Protein AF-A0A7S3V1G7-F1 (afdb_monomer_lite)

Secondary structure (DSSP, 8-state):
---TTPPPHHHHHHHHHHHHHHHHHHTT-S-EEEEEETT----TTTTSPPS-TTT-PPPHHHHIIIIIHHHHHHHT--EEEEEEEETTSSGGGGGGT---EE----THHHHHHHHHTTTS-EEEEES-GGGHHHHHHHHHH-TTEEEB---GGG-SHHHHHHHHHHHHHHHTTSSB------SSTTHHHHHHHHHHHHHHHHHHHHHHHHHHTT----HHHHHHHHHIIIIIHHHHHH--

pLDDT: mean 92.64, std 12.29, range [34.69, 98.81]

InterPro domains:
  IPR032466 Metal-dependent hydrolase [SSF51556] (13-238)

Foldseek 3Di:
DPDPDDDDQLRVLVVLQVVVLVVCVVVVPLAAEDEDAQADAADPDPPDDDPPPPRSHDDPNCNVVRHRLVNCVVSVHAYEYEYFKHPQCPVVCVVVSPRIDGDHHDCVRVVCCLVVRVVHAYEYDYQDLVCLLVLLVSVLVRVSYAYEAQDDNCLDLVSLLVSLLSNCVRPNLLYASHDQPDPDPCSCVCSVVSNCVSNVVSVVVVVVVCVVVPHDDDPVNVVVSVCSRNPVSVCVSSPD

Radius of gyration: 20.43 Å; chains: 1; bounding box: 56×35×61 Å

Sequence (240 aa):
MVVEGYLSKSELLEKILDYLECWARKIDALYLFASTPAKFEYEENAETPSQDMKFNLPRASELIDKVLIPLARKLNLPIGLKVGACRGVNPDLAPCNGGDGVEVVDTKFLQSLCRKFADVKFLVTFLARSNQHEACVLSNKFRNCHLYGCWWFCNNPSIIEEITNMRIEMLGTAFTAQHSDARVIDQLIYKWDHSRNIIGKCLIKRYKELQKVGYFVSKNQIQRDVQLLFGGSFEEFMAK

Organism: NCBI:txid215587

Structure (mmCIF, N/CA/C/O backbone):
data_AF-A0A7S3V1G7-F1
#
_entry.id   AF-A0A7S3V1G7-F1
#
loop_
_atom_site.group_PDB
_atom_site.id
_atom_site.type_symbol
_atom_site.label_atom_id
_atom_site.label_alt_id
_atom_site.label_comp_id
_atom_site.label_asym_id
_atom_site.label_entity_id
_atom_site.label_seq_id
_atom_site.pdbx_PDB_ins_code
_atom_site.Cartn_x
_atom_site.Cartn_y
_atom_site.Cartn_z
_atom_site.occupancy
_atom_site.B_iso_or_equiv
_atom_site.auth_seq_id
_atom_site.auth_comp_id
_atom_site.auth_asym_id
_atom_site.auth_atom_id
_atom_site.pdbx_PDB_model_num
ATOM 1 N N . MET A 1 1 ? 26.310 -0.493 -40.917 1.00 34.69 1 MET A N 1
ATOM 2 C CA . MET A 1 1 ? 27.033 -1.495 -40.109 1.00 34.69 1 MET A CA 1
ATOM 3 C C . MET A 1 1 ? 26.195 -1.787 -38.883 1.00 34.69 1 MET A C 1
ATOM 5 O O . MET A 1 1 ? 26.125 -0.953 -37.991 1.00 34.69 1 MET A O 1
ATOM 9 N N . VAL A 1 2 ? 25.478 -2.907 -38.911 1.00 35.41 2 VAL A N 1
ATOM 10 C CA . VAL A 1 2 ? 24.742 -3.434 -37.760 1.00 35.41 2 VAL A CA 1
ATOM 11 C C . VAL A 1 2 ? 25.797 -4.038 -36.839 1.00 35.41 2 VAL A C 1
ATOM 13 O O . VAL A 1 2 ? 26.553 -4.898 -37.278 1.00 35.41 2 VAL A O 1
ATOM 16 N N . VAL A 1 3 ? 25.925 -3.532 -35.616 1.00 40.72 3 VAL A N 1
ATOM 17 C CA . VAL A 1 3 ? 26.795 -4.159 -34.616 1.00 40.72 3 VAL A CA 1
ATOM 18 C C . VAL A 1 3 ? 26.080 -5.433 -34.165 1.00 40.72 3 VAL A C 1
ATOM 20 O O . VAL A 1 3 ? 25.048 -5.362 -33.502 1.00 40.72 3 VAL A O 1
ATOM 23 N N . GLU A 1 4 ? 26.584 -6.585 -34.604 1.00 46.34 4 GLU A N 1
ATOM 24 C CA . GLU A 1 4 ? 26.123 -7.911 -34.189 1.00 46.34 4 GLU A CA 1
ATOM 25 C C . GLU A 1 4 ? 26.243 -8.061 -32.663 1.00 46.34 4 GLU A C 1
ATOM 27 O O . GLU A 1 4 ? 27.294 -7.778 -32.088 1.00 46.34 4 GLU A O 1
ATOM 32 N N . GLY A 1 5 ? 25.170 -8.515 -32.004 1.00 58.66 5 GLY A N 1
ATOM 33 C CA . GLY A 1 5 ? 25.221 -9.005 -30.619 1.00 58.66 5 GLY A CA 1
ATOM 34 C C . GLY A 1 5 ? 24.256 -8.373 -29.610 1.00 58.66 5 GLY A C 1
ATOM 35 O O . GLY A 1 5 ? 24.146 -8.891 -28.502 1.00 58.66 5 GLY A O 1
ATOM 36 N N . TYR A 1 6 ? 23.526 -7.309 -29.956 1.00 67.12 6 TYR A N 1
ATOM 37 C CA . TYR A 1 6 ? 22.545 -6.696 -29.049 1.00 67.12 6 TYR A CA 1
ATOM 38 C C . TYR A 1 6 ? 21.112 -7.071 -29.435 1.00 67.12 6 TYR A C 1
ATOM 40 O O . TYR A 1 6 ? 20.722 -6.932 -30.591 1.00 67.12 6 TYR A O 1
ATOM 48 N N . LEU A 1 7 ? 20.335 -7.542 -28.452 1.00 72.56 7 LEU A N 1
ATOM 49 C CA . LEU A 1 7 ? 18.900 -7.796 -28.607 1.00 72.56 7 LEU A CA 1
ATOM 50 C C . LEU A 1 7 ? 18.192 -6.523 -29.070 1.00 72.56 7 LEU A C 1
ATOM 52 O O . LEU A 1 7 ? 18.477 -5.431 -28.567 1.00 72.56 7 LEU A O 1
ATOM 56 N N . SER A 1 8 ? 17.226 -6.665 -29.975 1.00 83.94 8 SER A N 1
ATOM 57 C CA . SER A 1 8 ? 16.271 -5.590 -30.222 1.00 83.94 8 SER A CA 1
ATOM 58 C C . SER A 1 8 ? 15.487 -5.282 -28.941 1.00 83.94 8 SER A C 1
ATOM 60 O O . SER A 1 8 ? 15.357 -6.108 -28.035 1.00 83.94 8 SER A O 1
ATOM 62 N N . LYS A 1 9 ? 14.932 -4.072 -28.852 1.00 84.06 9 LYS A N 1
ATOM 63 C CA . LYS A 1 9 ? 14.165 -3.640 -27.676 1.00 84.06 9 LYS A CA 1
ATOM 64 C C . LYS A 1 9 ? 12.951 -4.540 -27.406 1.00 84.06 9 LYS A C 1
ATOM 66 O O . LYS A 1 9 ? 12.653 -4.824 -26.250 1.00 84.06 9 LYS A O 1
ATOM 71 N N . SER A 1 10 ? 12.279 -5.005 -28.460 1.00 86.00 10 SER A N 1
ATOM 72 C CA . SER A 1 10 ? 11.166 -5.956 -28.364 1.00 86.00 10 SER A CA 1
ATOM 73 C C . SER A 1 10 ? 11.622 -7.309 -27.827 1.00 86.00 10 SER A C 1
ATOM 75 O O . SER A 1 10 ? 11.042 -7.793 -26.861 1.00 86.00 10 SER A O 1
ATOM 77 N N . GLU A 1 11 ? 12.708 -7.870 -28.369 1.00 89.50 11 GLU A N 1
ATOM 78 C CA . GLU A 1 11 ? 13.266 -9.140 -27.881 1.00 89.50 11 GLU A CA 1
ATOM 79 C C . GLU A 1 11 ? 13.740 -9.029 -26.426 1.00 89.50 11 GLU A C 1
ATOM 81 O O . GLU A 1 11 ? 13.622 -9.975 -25.650 1.00 89.50 11 GLU A O 1
ATOM 86 N N . LEU A 1 12 ? 14.273 -7.869 -26.027 1.00 91.00 12 LEU A N 1
ATOM 87 C CA . LEU A 1 12 ? 14.650 -7.612 -24.641 1.00 91.00 12 LEU A CA 1
ATOM 88 C C . LEU A 1 12 ? 13.424 -7.611 -23.717 1.00 91.00 12 LEU A C 1
ATOM 90 O O . LEU A 1 12 ? 13.461 -8.255 -22.672 1.00 91.00 12 LEU A O 1
ATOM 94 N N . LEU A 1 13 ? 12.344 -6.919 -24.091 1.00 92.81 13 LEU A N 1
ATOM 95 C CA . LEU A 1 13 ? 11.102 -6.879 -23.309 1.00 92.81 13 LEU A CA 1
ATOM 96 C C . LEU A 1 13 ? 10.479 -8.272 -23.145 1.00 92.81 13 LEU A C 1
ATOM 98 O O . LEU A 1 13 ? 10.078 -8.624 -22.036 1.00 92.81 13 LEU A O 1
ATOM 102 N N . GLU A 1 14 ? 10.459 -9.076 -24.210 1.00 94.19 14 GLU A N 1
ATOM 103 C CA . GLU A 1 14 ? 9.991 -10.468 -24.166 1.00 94.19 14 GLU A CA 1
ATOM 104 C C . GLU A 1 14 ? 10.837 -11.311 -23.209 1.00 94.19 14 GLU A C 1
ATOM 106 O O . GLU A 1 14 ? 10.302 -11.957 -22.309 1.00 94.19 14 GLU A O 1
ATOM 111 N N . LYS A 1 15 ? 12.170 -11.224 -23.306 1.00 94.94 15 LYS A N 1
ATOM 112 C CA . LYS A 1 15 ? 13.063 -11.954 -22.395 1.00 94.94 15 LYS A CA 1
ATOM 113 C C . LYS A 1 15 ? 12.916 -11.525 -20.936 1.00 94.94 15 LYS A C 1
ATOM 115 O O . LYS A 1 15 ? 13.047 -12.365 -20.046 1.00 94.94 15 LYS A O 1
ATOM 120 N N . ILE A 1 16 ? 12.654 -10.243 -20.667 1.00 95.81 16 ILE A N 1
ATOM 121 C CA . ILE A 1 16 ? 12.372 -9.766 -19.305 1.00 95.81 16 ILE A CA 1
ATOM 122 C C . ILE A 1 16 ? 11.056 -10.374 -18.799 1.00 95.81 16 ILE A C 1
ATOM 124 O O . ILE A 1 16 ? 11.006 -10.821 -17.652 1.00 95.81 16 ILE A O 1
ATOM 128 N N . LEU A 1 17 ? 10.011 -10.423 -19.632 1.00 97.19 17 LEU A N 1
ATOM 129 C CA . LEU A 1 17 ? 8.732 -11.045 -19.277 1.00 97.19 17 LEU A CA 1
ATOM 130 C C . LEU A 1 17 ? 8.913 -12.525 -18.935 1.00 97.19 17 LEU A C 1
ATOM 132 O O . LEU A 1 17 ? 8.506 -12.940 -17.849 1.00 97.19 17 LEU A O 1
ATOM 136 N N . ASP A 1 18 ? 9.584 -13.289 -19.797 1.00 97.81 18 ASP A N 1
ATOM 137 C CA . ASP A 1 18 ? 9.839 -14.717 -19.580 1.00 97.81 18 ASP A CA 1
ATOM 138 C C . ASP A 1 18 ? 10.646 -14.964 -18.299 1.00 97.81 18 ASP A C 1
ATOM 140 O O . ASP A 1 18 ? 10.350 -15.872 -17.514 1.00 97.81 18 ASP A O 1
ATOM 144 N N . TYR A 1 19 ? 11.652 -14.122 -18.047 1.00 97.75 19 TYR A N 1
ATOM 145 C CA . TYR A 1 19 ? 12.464 -14.192 -16.838 1.00 97.75 19 TYR A CA 1
ATOM 146 C C . TYR A 1 19 ? 11.629 -13.961 -15.572 1.00 97.75 19 TYR A C 1
ATOM 148 O O . TYR A 1 19 ? 11.716 -14.741 -14.618 1.00 97.75 19 TYR A O 1
ATOM 156 N N . LEU A 1 20 ? 10.809 -12.907 -15.556 1.00 98.00 20 LEU A N 1
ATOM 157 C CA . LEU A 1 20 ? 9.962 -12.590 -14.408 1.00 98.00 20 LEU A CA 1
ATOM 158 C C . LEU A 1 20 ? 8.862 -13.636 -14.207 1.00 98.00 20 LEU A C 1
ATOM 160 O O . LEU A 1 20 ? 8.569 -13.976 -13.063 1.00 98.00 20 LEU A O 1
ATOM 164 N N . GLU A 1 21 ? 8.298 -14.195 -15.279 1.00 98.38 21 GLU A N 1
ATOM 165 C CA . GLU A 1 21 ? 7.340 -15.299 -15.182 1.00 98.38 21 GLU A CA 1
ATOM 166 C C . GLU A 1 21 ? 7.968 -16.544 -14.557 1.00 98.38 21 GLU A C 1
ATOM 168 O O . GLU A 1 21 ? 7.387 -17.134 -13.642 1.00 98.38 21 GLU A O 1
ATOM 173 N N . CYS A 1 22 ? 9.161 -16.928 -15.016 1.00 98.44 22 CYS A N 1
ATOM 174 C CA . CYS A 1 22 ? 9.888 -18.070 -14.474 1.00 98.44 22 CYS A CA 1
ATOM 175 C C . CYS A 1 22 ? 10.093 -17.923 -12.959 1.00 98.44 22 CYS A C 1
ATOM 177 O O . CYS A 1 22 ? 9.768 -18.832 -12.190 1.00 98.44 22 CYS A O 1
ATOM 179 N N . TRP A 1 23 ? 10.554 -16.752 -12.511 1.00 98.38 23 TRP A N 1
ATOM 180 C CA . TRP A 1 23 ? 10.751 -16.483 -11.088 1.00 98.38 23 TRP A CA 1
ATOM 181 C C . TRP A 1 23 ? 9.450 -16.416 -10.301 1.00 98.38 23 TRP A C 1
ATOM 183 O O . TRP A 1 23 ? 9.379 -17.022 -9.234 1.00 98.38 23 TRP A O 1
ATOM 193 N N . ALA A 1 24 ? 8.422 -15.745 -10.824 1.00 97.94 24 ALA A N 1
ATOM 194 C CA . ALA A 1 24 ? 7.126 -15.640 -10.163 1.00 97.94 24 ALA A CA 1
ATOM 195 C C . ALA A 1 24 ? 6.516 -17.024 -9.897 1.00 97.94 24 ALA A C 1
ATOM 197 O O . ALA A 1 24 ? 6.007 -17.268 -8.806 1.00 97.94 24 ALA A O 1
ATOM 198 N N . ARG A 1 25 ? 6.636 -17.956 -10.851 1.00 98.06 25 ARG A N 1
ATOM 199 C CA . ARG A 1 25 ? 6.207 -19.352 -10.669 1.00 98.06 25 ARG A CA 1
ATOM 200 C C . ARG A 1 25 ? 7.096 -20.109 -9.688 1.00 98.06 25 ARG A C 1
ATOM 202 O O . ARG A 1 25 ? 6.590 -20.851 -8.856 1.00 98.06 25 ARG A O 1
ATOM 209 N N . LYS A 1 26 ? 8.416 -19.924 -9.773 1.00 98.25 26 LYS A N 1
ATOM 210 C CA . LYS A 1 26 ? 9.387 -20.643 -8.938 1.00 98.25 26 LYS A CA 1
ATOM 211 C C . LYS A 1 26 ? 9.244 -20.335 -7.448 1.00 98.25 26 LYS A C 1
ATOM 213 O O . LYS A 1 26 ? 9.482 -21.222 -6.635 1.00 98.25 26 LYS A O 1
ATOM 218 N N . ILE A 1 27 ? 8.898 -19.096 -7.098 1.00 97.69 27 ILE A N 1
ATOM 219 C CA . ILE A 1 27 ? 8.758 -18.659 -5.699 1.00 97.69 27 ILE A CA 1
ATOM 220 C C . ILE A 1 27 ? 7.307 -18.647 -5.208 1.00 97.69 27 ILE A C 1
ATOM 222 O O . ILE A 1 27 ? 7.077 -18.202 -4.089 1.00 97.69 27 ILE A O 1
ATOM 226 N N . ASP A 1 28 ? 6.357 -19.080 -6.045 1.00 96.50 28 ASP A N 1
ATOM 227 C CA . ASP A 1 28 ? 4.914 -18.935 -5.815 1.00 96.50 28 ASP A CA 1
ATOM 228 C C . ASP A 1 28 ? 4.549 -17.512 -5.358 1.00 96.50 28 ASP A C 1
ATOM 230 O O . ASP A 1 28 ? 4.062 -17.261 -4.255 1.00 96.50 28 ASP A O 1
ATOM 234 N N . ALA A 1 29 ? 4.910 -16.537 -6.197 1.00 97.00 29 ALA A N 1
ATOM 235 C CA . ALA A 1 29 ? 4.797 -15.130 -5.849 1.00 97.00 29 ALA A CA 1
ATOM 236 C C . ALA A 1 29 ? 3.342 -14.743 -5.540 1.00 97.00 29 ALA A C 1
ATOM 238 O O . ALA A 1 29 ? 2.436 -15.008 -6.328 1.00 97.00 29 ALA A O 1
ATOM 239 N N . LEU A 1 30 ? 3.137 -14.030 -4.428 1.00 96.38 30 LEU A N 1
ATOM 240 C CA . LEU A 1 30 ? 1.830 -13.465 -4.073 1.00 96.38 30 LEU A CA 1
ATOM 241 C C . LEU A 1 30 ? 1.513 -12.191 -4.868 1.00 96.38 30 LEU A C 1
ATOM 243 O O . LEU A 1 30 ? 0.360 -11.939 -5.195 1.00 96.38 30 LEU A O 1
ATOM 247 N N . TYR A 1 31 ? 2.526 -11.384 -5.180 1.00 97.00 31 TYR A N 1
ATOM 248 C CA . TYR A 1 31 ? 2.421 -10.154 -5.967 1.00 97.00 31 TYR A CA 1
ATOM 249 C C . TYR A 1 31 ? 3.773 -9.816 -6.605 1.00 97.00 31 TYR A C 1
ATOM 251 O O . TYR A 1 31 ? 4.827 -10.254 -6.139 1.00 97.00 31 TYR A O 1
ATOM 259 N N . LEU A 1 32 ? 3.748 -8.996 -7.654 1.00 97.12 32 LEU A N 1
ATOM 260 C CA . LEU A 1 32 ? 4.939 -8.346 -8.210 1.00 97.12 32 LEU A CA 1
ATOM 261 C C . LEU A 1 32 ? 5.220 -7.082 -7.398 1.00 97.12 32 LEU A C 1
ATOM 263 O O . LEU A 1 32 ? 4.272 -6.410 -7.014 1.00 97.12 32 LEU A O 1
ATOM 267 N N . PHE A 1 33 ? 6.474 -6.726 -7.112 1.00 95.19 33 PHE A N 1
ATOM 268 C CA . PHE A 1 33 ? 6.755 -5.609 -6.201 1.00 95.19 33 PHE A CA 1
ATOM 269 C C . PHE A 1 33 ? 7.901 -4.710 -6.657 1.00 95.19 33 PHE A C 1
ATOM 271 O O . PHE A 1 33 ? 8.968 -5.205 -7.016 1.00 95.19 33 PHE A O 1
ATOM 278 N N . ALA A 1 34 ? 7.721 -3.391 -6.550 1.00 92.19 34 ALA A N 1
ATOM 279 C CA . ALA A 1 34 ? 8.779 -2.412 -6.782 1.00 92.19 34 ALA A CA 1
ATOM 280 C C . ALA A 1 34 ? 8.694 -1.213 -5.820 1.00 92.19 34 ALA A C 1
ATOM 282 O O . ALA A 1 34 ? 7.616 -0.774 -5.423 1.00 92.19 34 ALA A O 1
ATOM 283 N N . SER A 1 35 ? 9.853 -0.647 -5.465 1.00 90.25 35 SER A N 1
ATOM 284 C CA . SER A 1 35 ? 9.912 0.715 -4.917 1.00 90.25 35 SER A CA 1
ATOM 285 C C . SER A 1 35 ? 10.128 1.685 -6.071 1.00 90.25 35 SER A C 1
ATOM 287 O O . SER A 1 35 ? 11.108 1.531 -6.799 1.00 90.25 35 SER A O 1
ATOM 289 N N . THR A 1 36 ? 9.256 2.672 -6.244 1.00 87.12 36 THR A N 1
ATOM 290 C CA . THR A 1 36 ? 9.436 3.681 -7.290 1.00 87.12 36 THR A CA 1
ATOM 291 C C . THR A 1 36 ? 10.369 4.793 -6.802 1.00 87.12 36 THR A C 1
ATOM 293 O O . THR A 1 36 ? 10.340 5.150 -5.616 1.00 87.12 36 THR A O 1
ATOM 296 N N . PRO A 1 37 ? 11.182 5.385 -7.693 1.00 83.62 37 PRO A N 1
ATOM 297 C CA . PRO A 1 37 ? 11.820 6.665 -7.415 1.00 83.62 37 PRO A CA 1
ATOM 298 C C . PRO A 1 37 ? 10.779 7.736 -7.062 1.00 83.62 37 PRO A C 1
ATOM 300 O O . PRO A 1 37 ? 9.634 7.670 -7.512 1.00 83.62 37 PRO A O 1
ATOM 303 N N . ALA A 1 38 ? 11.185 8.745 -6.293 1.00 81.69 38 ALA A N 1
ATOM 304 C CA . ALA A 1 38 ? 10.341 9.896 -5.974 1.00 81.69 38 ALA A CA 1
ATOM 305 C C . ALA A 1 38 ? 9.796 10.625 -7.214 1.00 81.69 38 ALA A C 1
ATOM 307 O O . ALA A 1 38 ? 8.627 10.988 -7.263 1.00 81.69 38 ALA A O 1
ATOM 308 N N . LYS A 1 39 ? 10.634 10.777 -8.242 1.00 86.81 39 LYS A N 1
ATOM 309 C CA . LYS A 1 39 ? 10.307 11.459 -9.504 1.00 86.81 39 LYS A CA 1
ATOM 310 C C . LYS A 1 39 ? 9.795 10.493 -10.573 1.00 86.81 39 LYS A C 1
ATOM 312 O O . LYS A 1 39 ? 10.066 10.669 -11.755 1.00 86.81 39 LYS A O 1
ATOM 317 N N . PHE A 1 40 ? 9.161 9.400 -10.153 1.00 88.44 40 PHE A N 1
ATOM 318 C CA . PHE A 1 40 ? 8.590 8.446 -11.090 1.00 88.44 40 PHE A CA 1
ATOM 319 C C . PHE A 1 40 ? 7.382 9.063 -11.798 1.00 88.44 40 PHE A C 1
ATOM 321 O O . PHE A 1 40 ? 6.430 9.492 -11.150 1.00 88.44 40 PHE A O 1
ATOM 328 N N . GLU A 1 41 ? 7.412 9.039 -13.126 1.00 88.62 41 GLU A N 1
ATOM 329 C CA . GLU A 1 41 ? 6.314 9.466 -13.984 1.00 88.62 41 GLU A CA 1
ATOM 330 C C . GLU A 1 41 ? 5.863 8.296 -14.861 1.00 88.62 41 GLU A C 1
ATOM 332 O O . GLU A 1 41 ? 6.674 7.493 -15.332 1.00 88.62 41 GLU A O 1
ATOM 337 N N . TYR A 1 42 ? 4.551 8.192 -15.073 1.00 91.25 42 TYR A N 1
ATOM 338 C CA . TYR A 1 42 ? 3.969 7.214 -15.982 1.00 91.25 42 TYR A CA 1
ATOM 339 C C . TYR A 1 42 ? 3.439 7.918 -17.229 1.00 91.25 42 TYR A C 1
ATOM 341 O O . TYR A 1 42 ? 2.423 8.610 -17.195 1.00 91.25 42 TYR A O 1
ATOM 349 N N . GLU A 1 43 ? 4.141 7.719 -18.338 1.00 87.38 43 GLU A N 1
ATOM 350 C CA . GLU A 1 43 ? 3.755 8.222 -19.650 1.00 87.38 43 GLU A CA 1
ATOM 351 C C . GLU A 1 43 ? 2.815 7.220 -20.328 1.00 87.38 43 GLU A C 1
ATOM 353 O O . GLU A 1 43 ? 3.239 6.131 -20.716 1.00 87.38 43 GLU A O 1
ATOM 358 N N . GLU A 1 44 ? 1.540 7.583 -20.504 1.00 76.75 44 GLU A N 1
ATOM 359 C CA . GLU A 1 44 ? 0.538 6.690 -21.111 1.00 76.75 44 GLU A CA 1
ATOM 360 C C . GLU A 1 44 ? 0.882 6.290 -22.560 1.00 76.75 44 GLU A C 1
ATOM 362 O O . GLU A 1 44 ? 0.466 5.210 -22.987 1.00 76.75 44 GLU A O 1
ATOM 367 N N . ASN A 1 45 ? 1.665 7.125 -23.262 1.00 67.44 45 ASN A N 1
ATOM 368 C CA . ASN A 1 45 ? 2.103 6.969 -24.654 1.00 67.44 45 ASN A CA 1
ATOM 369 C C . ASN A 1 45 ? 3.630 7.138 -24.771 1.00 67.44 45 ASN A C 1
ATOM 371 O O . ASN A 1 45 ? 4.129 8.123 -25.321 1.00 67.44 45 ASN A O 1
ATOM 375 N N . ALA A 1 46 ? 4.388 6.177 -24.245 1.00 61.22 46 ALA A N 1
ATOM 376 C CA . ALA A 1 46 ? 5.855 6.175 -24.253 1.00 61.22 46 ALA A CA 1
ATOM 377 C C . ALA A 1 46 ? 6.489 5.876 -25.635 1.00 61.22 46 ALA A C 1
ATOM 379 O O . ALA A 1 46 ? 7.569 5.298 -25.715 1.00 61.22 46 ALA A O 1
ATOM 380 N N . GLU A 1 47 ? 5.824 6.248 -26.735 1.00 56.41 47 GLU A N 1
ATOM 381 C CA . GLU A 1 47 ? 6.328 6.076 -28.108 1.00 56.41 47 GLU A CA 1
ATOM 382 C C . GLU A 1 47 ? 7.369 7.140 -28.495 1.00 56.41 47 GLU A C 1
ATOM 384 O O . GLU A 1 47 ? 8.029 7.030 -29.529 1.00 56.41 47 GLU A O 1
ATOM 389 N N . THR A 1 48 ? 7.555 8.176 -27.669 1.00 48.38 48 THR A N 1
ATOM 390 C CA . THR A 1 48 ? 8.614 9.165 -27.896 1.00 48.38 48 THR A CA 1
ATOM 391 C C . THR A 1 48 ? 9.999 8.546 -27.646 1.00 48.38 48 THR A C 1
ATOM 393 O O . THR A 1 48 ? 10.186 7.832 -26.661 1.00 48.38 48 THR A O 1
ATOM 396 N N . PRO A 1 49 ? 11.014 8.813 -28.492 1.00 51.84 49 PRO A N 1
ATOM 397 C CA . PRO A 1 49 ? 12.358 8.258 -28.314 1.00 51.84 49 PRO A CA 1
ATOM 398 C C . PRO A 1 49 ? 12.999 8.704 -26.993 1.00 51.84 49 PRO A C 1
ATOM 400 O O . PRO A 1 49 ? 12.916 9.873 -26.617 1.00 51.84 49 PRO A O 1
ATOM 403 N N . SER A 1 50 ? 13.625 7.790 -26.246 1.00 51.06 50 SER A N 1
ATOM 404 C CA . SER A 1 50 ? 14.392 8.103 -25.027 1.00 51.06 50 SER A CA 1
ATOM 405 C C . SER A 1 50 ? 15.549 9.065 -25.318 1.00 51.06 50 SER A C 1
ATOM 407 O O . SER A 1 50 ? 16.288 8.857 -26.279 1.00 51.06 50 SER A O 1
ATOM 409 N N . GLN A 1 51 ? 15.754 10.068 -24.457 1.00 49.75 51 GLN A N 1
ATOM 410 C CA . GLN A 1 51 ? 16.917 10.966 -24.542 1.00 49.75 51 GLN A CA 1
ATOM 411 C C . GLN A 1 51 ? 18.245 10.240 -24.236 1.00 49.75 51 GLN A C 1
ATOM 413 O O . GLN A 1 51 ? 19.295 10.645 -24.731 1.00 49.75 51 GLN A O 1
ATOM 418 N N . ASP A 1 52 ? 18.198 9.104 -23.530 1.00 49.31 52 ASP A N 1
ATOM 419 C CA . ASP A 1 52 ? 19.360 8.250 -23.258 1.00 49.31 52 ASP A CA 1
ATOM 420 C C . ASP A 1 52 ? 19.632 7.255 -24.400 1.00 49.31 52 ASP A C 1
ATOM 422 O O . ASP A 1 52 ? 19.425 6.044 -24.295 1.00 49.31 52 ASP A O 1
ATOM 426 N N . MET A 1 53 ? 20.137 7.770 -25.524 1.00 52.69 53 MET A N 1
ATOM 427 C CA . MET A 1 53 ? 20.491 6.975 -26.714 1.00 52.69 53 MET A CA 1
ATOM 428 C C . MET A 1 53 ? 21.654 5.983 -26.511 1.00 52.69 53 MET A C 1
ATOM 430 O O . MET A 1 53 ? 21.934 5.193 -27.409 1.00 52.69 53 MET A O 1
ATOM 434 N N . LYS A 1 54 ? 22.358 5.996 -25.368 1.00 55.41 54 LYS A N 1
ATOM 435 C CA . LYS A 1 54 ? 23.590 5.200 -25.199 1.00 55.41 54 LYS A CA 1
ATOM 436 C C . LYS A 1 54 ? 23.367 3.688 -25.095 1.00 55.41 54 LYS A C 1
ATOM 438 O O . LYS A 1 54 ? 24.279 2.949 -25.447 1.00 55.41 54 LYS A O 1
ATOM 443 N N . PHE A 1 55 ? 22.196 3.227 -24.639 1.00 58.66 55 PHE A N 1
ATOM 444 C CA . PHE A 1 55 ? 21.958 1.793 -24.386 1.00 58.66 55 PHE A CA 1
ATOM 445 C C . PHE A 1 55 ? 20.601 1.252 -24.868 1.00 58.66 55 PHE A C 1
ATOM 447 O O . PHE A 1 55 ? 20.347 0.064 -24.696 1.00 58.66 55 PHE A O 1
ATOM 454 N N . ASN A 1 56 ? 19.735 2.083 -25.468 1.00 71.62 56 ASN A N 1
ATOM 455 C CA . ASN A 1 56 ? 18.400 1.687 -25.957 1.00 71.62 56 ASN A CA 1
ATOM 456 C C . ASN A 1 56 ? 17.575 0.863 -24.936 1.00 71.62 56 ASN A C 1
ATOM 458 O O . ASN A 1 56 ? 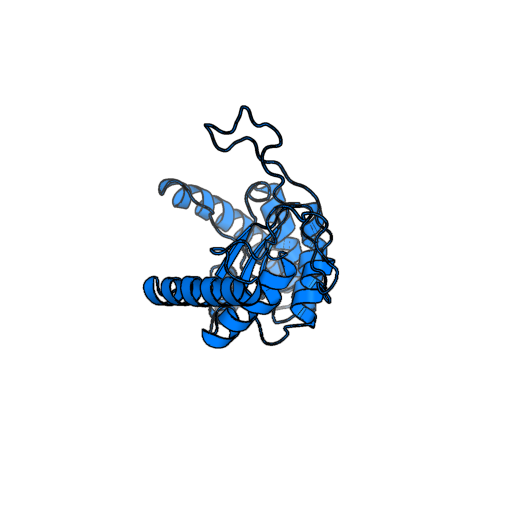16.871 -0.083 -25.295 1.00 71.62 56 ASN A O 1
ATOM 462 N N . LEU A 1 57 ? 17.697 1.190 -23.645 1.00 79.81 57 LEU A N 1
ATOM 463 C CA . LEU A 1 57 ? 16.977 0.496 -22.578 1.00 79.81 57 LEU A CA 1
ATOM 464 C C . LEU A 1 57 ? 15.490 0.896 -22.582 1.00 79.81 57 LEU A C 1
ATOM 466 O O . LEU A 1 57 ? 15.167 2.042 -22.906 1.00 79.81 57 LEU A O 1
ATOM 470 N N . PRO A 1 58 ? 14.571 -0.013 -22.210 1.00 84.38 58 PRO A N 1
ATOM 471 C CA . PRO A 1 58 ? 13.163 0.332 -22.064 1.00 84.38 58 PRO A CA 1
ATOM 472 C C . PRO A 1 58 ? 12.928 1.400 -20.993 1.00 84.38 58 PRO A C 1
ATOM 474 O O . PRO A 1 58 ? 13.531 1.360 -19.918 1.00 84.38 58 PRO A O 1
ATOM 477 N N . ARG A 1 59 ? 11.998 2.324 -21.260 1.00 85.88 59 ARG A N 1
ATOM 478 C CA . ARG A 1 59 ? 11.474 3.249 -20.250 1.00 85.88 59 ARG A CA 1
ATOM 479 C C . ARG A 1 59 ? 10.673 2.477 -19.202 1.00 85.88 59 ARG A C 1
ATOM 481 O O . ARG A 1 59 ? 10.140 1.398 -19.463 1.00 85.88 59 ARG A O 1
ATOM 488 N N . ALA A 1 60 ? 10.516 3.062 -18.017 1.00 89.19 60 ALA A N 1
ATOM 489 C CA . ALA A 1 60 ? 9.735 2.442 -16.950 1.00 89.19 60 ALA A CA 1
ATOM 490 C C . ALA A 1 60 ? 8.258 2.223 -17.345 1.00 89.19 60 ALA A C 1
ATOM 492 O O . ALA A 1 60 ? 7.692 1.180 -17.030 1.00 89.19 60 ALA A O 1
ATOM 493 N N . SER A 1 61 ? 7.657 3.154 -18.092 1.00 90.88 61 SER A N 1
ATOM 494 C CA . SER A 1 61 ? 6.312 3.015 -18.672 1.00 90.88 61 SER A CA 1
ATOM 495 C C . SER A 1 61 ? 6.207 1.843 -19.654 1.00 90.88 61 SER A C 1
ATOM 497 O O . SER A 1 61 ? 5.230 1.102 -19.612 1.00 90.88 61 SER A O 1
ATOM 499 N N . GLU A 1 62 ? 7.232 1.601 -20.476 1.00 91.25 62 GLU A N 1
ATOM 500 C CA . GLU A 1 62 ? 7.268 0.447 -21.385 1.00 91.25 62 GLU A CA 1
ATOM 501 C C . GLU A 1 62 ? 7.402 -0.875 -20.629 1.00 91.25 62 GLU A C 1
ATOM 503 O O . GLU A 1 62 ? 6.734 -1.846 -20.977 1.00 91.25 62 GLU A O 1
ATOM 508 N N . LEU A 1 63 ? 8.215 -0.917 -19.568 1.00 93.19 63 LEU A N 1
ATOM 509 C CA . LEU A 1 63 ? 8.289 -2.087 -18.688 1.00 93.19 63 LEU A CA 1
ATOM 510 C C . LEU A 1 63 ? 6.941 -2.354 -18.013 1.00 93.19 63 LEU A C 1
ATOM 512 O O . LEU A 1 63 ? 6.524 -3.503 -17.905 1.00 93.19 63 LEU A O 1
ATOM 516 N N . ILE A 1 64 ? 6.220 -1.317 -17.591 1.00 94.88 64 ILE A N 1
ATOM 517 C CA . ILE A 1 64 ? 4.876 -1.495 -17.037 1.00 94.88 64 ILE A CA 1
ATOM 518 C C . ILE A 1 64 ? 3.939 -2.076 -18.102 1.00 94.88 64 ILE A C 1
ATOM 520 O O . ILE A 1 64 ? 3.377 -3.151 -17.896 1.00 94.88 64 ILE A O 1
ATOM 524 N N . ASP A 1 65 ? 3.819 -1.419 -19.254 1.00 94.88 65 ASP A N 1
ATOM 525 C CA . ASP A 1 65 ? 2.829 -1.756 -20.281 1.00 94.88 65 ASP A CA 1
ATOM 526 C C . ASP A 1 65 ? 3.101 -3.092 -20.979 1.00 94.88 65 ASP A C 1
ATOM 528 O O . ASP A 1 65 ? 2.163 -3.814 -21.321 1.00 94.88 65 ASP A O 1
ATOM 532 N N . LYS A 1 66 ? 4.375 -3.410 -21.229 1.00 95.50 66 LYS A N 1
ATOM 533 C CA . LYS A 1 66 ? 4.785 -4.569 -22.035 1.00 95.50 66 LYS A CA 1
ATOM 534 C C . LYS A 1 66 ? 5.269 -5.750 -21.202 1.00 95.50 66 LYS A C 1
ATOM 536 O O . LYS A 1 66 ? 5.335 -6.849 -21.738 1.00 95.50 66 LYS A O 1
ATOM 541 N N . VAL A 1 67 ? 5.573 -5.553 -19.916 1.00 96.56 67 VAL A N 1
ATOM 542 C CA . VAL A 1 67 ? 6.076 -6.623 -19.040 1.00 96.56 67 VAL A CA 1
ATOM 543 C C . VAL A 1 67 ? 5.175 -6.822 -17.826 1.00 96.56 67 VAL A C 1
ATOM 545 O O . VAL A 1 67 ? 4.554 -7.876 -17.699 1.00 96.56 67 VAL A O 1
ATOM 548 N N . LEU A 1 68 ? 5.070 -5.830 -16.936 1.00 96.88 68 LEU A N 1
ATOM 549 C CA . LEU A 1 68 ? 4.398 -6.014 -15.644 1.00 96.88 68 LEU A CA 1
ATOM 550 C C . LEU A 1 68 ? 2.893 -6.238 -15.792 1.00 96.88 68 LEU A C 1
ATOM 552 O O . LEU A 1 68 ? 2.358 -7.133 -15.146 1.00 96.88 68 LEU A O 1
ATOM 556 N N . ILE A 1 69 ? 2.212 -5.470 -16.645 1.00 97.69 69 ILE A N 1
ATOM 557 C CA . ILE A 1 69 ? 0.768 -5.603 -16.866 1.00 97.69 69 ILE A CA 1
ATOM 558 C C . ILE A 1 69 ? 0.414 -6.946 -17.528 1.00 97.69 69 ILE A C 1
ATOM 560 O O . ILE A 1 69 ? -0.452 -7.647 -16.995 1.00 97.69 69 ILE A O 1
ATOM 564 N N . PRO A 1 70 ? 1.063 -7.372 -18.635 1.00 98.00 70 PRO A N 1
ATOM 565 C CA . PRO A 1 70 ? 0.835 -8.702 -19.195 1.00 98.00 70 PRO A CA 1
ATOM 566 C C . PRO A 1 70 ? 1.098 -9.825 -18.190 1.00 98.00 70 PRO A C 1
ATOM 568 O O . PRO A 1 70 ? 0.301 -10.758 -18.097 1.00 98.00 70 PRO A O 1
ATOM 571 N N . LEU A 1 71 ? 2.170 -9.717 -17.399 1.00 97.94 71 LEU A N 1
ATOM 572 C CA . LEU A 1 71 ? 2.512 -10.720 -16.396 1.00 97.94 71 LEU A CA 1
ATOM 573 C C . LEU A 1 71 ? 1.483 -10.781 -15.258 1.00 97.94 71 LEU A C 1
ATOM 575 O O . LEU A 1 71 ? 1.036 -11.869 -14.893 1.00 97.94 71 LEU A O 1
ATOM 579 N N . ALA A 1 72 ? 1.074 -9.621 -14.738 1.00 97.81 72 ALA A N 1
ATOM 580 C CA . ALA A 1 72 ? 0.046 -9.490 -13.710 1.00 97.81 72 ALA A CA 1
ATOM 581 C C . ALA A 1 72 ? -1.272 -10.137 -14.152 1.00 97.81 72 ALA A C 1
ATOM 583 O O . ALA A 1 72 ? -1.861 -10.904 -13.396 1.00 97.81 72 ALA A O 1
ATOM 584 N N . ARG A 1 73 ? -1.689 -9.912 -15.405 1.00 97.69 73 ARG A N 1
ATOM 585 C CA . ARG A 1 73 ? -2.874 -10.554 -15.994 1.00 97.69 73 ARG A CA 1
ATOM 586 C C . ARG A 1 73 ? -2.704 -12.061 -16.136 1.00 97.69 73 ARG A C 1
ATOM 588 O O . ARG A 1 73 ? -3.572 -12.820 -15.720 1.00 97.69 73 ARG A O 1
ATOM 595 N N . LYS A 1 74 ? -1.577 -12.499 -16.704 1.00 97.50 74 LYS A N 1
ATOM 596 C CA . LYS A 1 74 ? -1.308 -13.915 -16.989 1.00 97.50 74 LYS A CA 1
ATOM 597 C C . LYS A 1 74 ? -1.288 -14.771 -15.724 1.00 97.50 74 LYS A C 1
ATOM 599 O O . LYS A 1 74 ? -1.737 -15.913 -15.755 1.00 97.50 74 LYS A O 1
ATOM 604 N N . LEU A 1 75 ? -0.748 -14.236 -14.630 1.00 96.81 75 LEU A N 1
ATOM 605 C CA . LEU A 1 75 ? -0.593 -14.957 -13.364 1.00 96.81 75 LEU A CA 1
ATOM 606 C C . LEU A 1 75 ? -1.639 -14.579 -12.304 1.00 96.81 75 LEU A C 1
ATOM 608 O O . LEU A 1 75 ? -1.624 -15.156 -11.215 1.00 96.81 75 LEU A O 1
ATOM 612 N N . ASN A 1 76 ? -2.537 -13.640 -12.622 1.00 96.75 76 ASN A N 1
ATOM 613 C CA . ASN A 1 76 ? -3.489 -13.031 -11.693 1.00 96.75 76 ASN A CA 1
ATOM 614 C C . ASN A 1 76 ? -2.794 -12.534 -10.409 1.00 96.75 76 ASN A C 1
ATOM 616 O O . ASN A 1 76 ? -3.141 -12.923 -9.292 1.00 96.75 76 ASN A O 1
ATOM 620 N N . LEU A 1 77 ? -1.737 -11.734 -10.595 1.00 97.19 77 LEU A N 1
ATOM 621 C CA . LEU A 1 77 ? -0.907 -11.189 -9.520 1.00 97.19 77 LEU A CA 1
ATOM 622 C C . LEU A 1 77 ? -1.087 -9.674 -9.410 1.00 97.19 77 LEU A C 1
ATOM 624 O O . LEU A 1 77 ? -0.914 -8.969 -10.406 1.00 97.19 77 LEU A O 1
ATOM 628 N N . PRO A 1 78 ? -1.351 -9.142 -8.207 1.00 97.81 78 PRO A N 1
ATOM 629 C CA . PRO A 1 78 ? -1.305 -7.707 -7.964 1.00 97.81 78 PRO A CA 1
ATOM 630 C C . PRO A 1 78 ? 0.099 -7.125 -8.163 1.00 97.81 78 PRO A C 1
ATOM 632 O O . PRO A 1 78 ? 1.111 -7.815 -8.015 1.00 97.81 78 PRO A O 1
ATOM 635 N N . ILE A 1 79 ? 0.156 -5.826 -8.449 1.00 98.25 79 ILE A N 1
ATOM 636 C CA . ILE A 1 79 ? 1.390 -5.043 -8.531 1.00 98.25 79 ILE A CA 1
ATOM 637 C C . ILE A 1 79 ? 1.500 -4.167 -7.282 1.00 98.25 79 ILE A C 1
ATOM 639 O O . ILE A 1 79 ? 0.707 -3.254 -7.062 1.00 98.25 79 ILE A O 1
ATOM 643 N N . GLY A 1 80 ? 2.499 -4.442 -6.455 1.00 97.56 80 GLY A N 1
ATOM 644 C CA . GLY A 1 80 ? 2.819 -3.700 -5.250 1.00 97.56 80 GLY A CA 1
ATOM 645 C C . GLY A 1 80 ? 3.823 -2.571 -5.486 1.00 97.56 80 GLY A C 1
ATOM 646 O O . GLY A 1 80 ? 4.860 -2.774 -6.120 1.00 97.56 80 GLY A O 1
ATOM 647 N N . LEU A 1 81 ? 3.530 -1.387 -4.946 1.00 97.44 81 LEU A N 1
ATOM 648 C CA . LEU A 1 81 ? 4.313 -0.166 -5.125 1.00 97.44 81 LEU A CA 1
ATOM 649 C C . LEU A 1 81 ? 4.629 0.505 -3.780 1.00 97.44 81 LEU A C 1
ATOM 651 O O . LEU A 1 81 ? 3.736 0.832 -2.995 1.00 97.44 81 LEU A O 1
ATOM 655 N N . LYS A 1 82 ? 5.919 0.765 -3.549 1.00 97.12 82 LYS A N 1
ATOM 656 C CA . LYS A 1 82 ? 6.443 1.618 -2.468 1.00 97.12 82 LYS A CA 1
ATOM 657 C C . LYS A 1 82 ? 6.898 2.952 -3.055 1.00 97.12 82 LYS A C 1
ATOM 659 O O . LYS A 1 82 ? 7.874 2.985 -3.799 1.00 97.12 82 LYS A O 1
ATOM 664 N N . VAL A 1 83 ? 6.197 4.036 -2.738 1.00 96.19 83 VAL A N 1
ATOM 665 C CA . VAL A 1 83 ? 6.296 5.307 -3.477 1.00 96.19 83 VAL A CA 1
ATOM 666 C C . VAL A 1 83 ? 6.905 6.418 -2.619 1.00 96.19 83 VAL A C 1
ATOM 668 O O . VAL A 1 83 ? 6.466 6.638 -1.489 1.00 96.19 83 VAL A O 1
ATOM 671 N N . GLY A 1 84 ? 7.892 7.141 -3.161 1.00 94.62 84 GLY A N 1
ATOM 672 C CA . GLY A 1 84 ? 8.413 8.384 -2.566 1.00 94.62 84 GLY A CA 1
ATOM 673 C C . GLY A 1 84 ? 9.781 8.302 -1.887 1.00 94.62 84 GLY A C 1
ATOM 674 O O . GLY A 1 84 ? 10.170 9.250 -1.208 1.00 94.62 84 GLY A O 1
ATOM 675 N N . ALA A 1 85 ? 10.529 7.207 -2.059 1.00 94.25 85 ALA A N 1
ATOM 676 C CA . ALA A 1 85 ? 11.915 7.144 -1.589 1.00 94.25 85 ALA A CA 1
ATOM 677 C C . ALA A 1 85 ? 12.847 7.944 -2.513 1.00 94.25 85 ALA A C 1
ATOM 679 O O . ALA A 1 85 ? 12.900 7.698 -3.722 1.00 94.25 85 ALA A O 1
ATOM 680 N N . CYS A 1 86 ? 13.624 8.855 -1.928 1.00 94.00 86 CYS A N 1
ATOM 681 C CA . CYS A 1 86 ? 14.737 9.527 -2.592 1.00 94.00 86 CYS A CA 1
ATOM 682 C C . CYS A 1 86 ? 16.035 8.841 -2.153 1.00 94.00 86 CYS A C 1
ATOM 684 O O . CYS A 1 86 ? 16.367 8.843 -0.969 1.00 94.00 86 CYS A O 1
ATOM 686 N N . ARG A 1 87 ? 16.726 8.164 -3.075 1.00 92.12 87 ARG A N 1
ATOM 687 C CA . ARG A 1 87 ? 17.881 7.320 -2.732 1.00 92.12 87 ARG A CA 1
ATOM 688 C C . ARG A 1 87 ? 19.170 8.128 -2.683 1.00 92.12 87 ARG A C 1
ATOM 690 O O . ARG A 1 87 ? 19.385 8.974 -3.545 1.00 92.12 87 ARG A O 1
ATOM 697 N N . GLY A 1 88 ? 20.037 7.815 -1.721 1.00 92.38 88 GLY A N 1
ATOM 698 C CA . GLY A 1 88 ? 21.391 8.378 -1.664 1.00 92.38 88 GLY A CA 1
ATOM 699 C C . GLY A 1 88 ? 21.443 9.892 -1.434 1.00 92.38 88 GLY A C 1
ATOM 700 O O . GLY A 1 88 ? 22.340 10.552 -1.948 1.00 92.38 88 GLY A O 1
ATOM 701 N N . VAL A 1 89 ? 20.505 10.439 -0.655 1.00 94.44 89 VAL A N 1
ATOM 702 C CA . VAL A 1 89 ? 20.534 11.838 -0.187 1.00 94.44 89 VAL A CA 1
ATOM 703 C C . VAL A 1 89 ? 21.815 12.121 0.599 1.00 94.44 89 VAL A C 1
ATOM 705 O O . VAL A 1 89 ? 22.402 13.190 0.464 1.00 94.44 89 VAL A O 1
ATOM 708 N N . ASN A 1 90 ? 22.271 11.146 1.390 1.00 96.31 90 ASN A N 1
ATOM 709 C CA . ASN A 1 90 ? 23.593 11.154 2.003 1.00 96.31 90 ASN A CA 1
ATOM 710 C C . ASN A 1 90 ? 24.340 9.848 1.661 1.00 96.31 90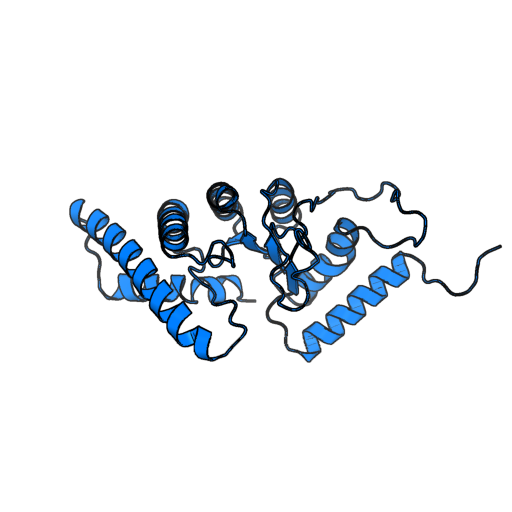 ASN A C 1
ATOM 712 O O . ASN A 1 90 ? 24.147 8.839 2.350 1.00 96.31 90 ASN A O 1
ATOM 716 N N . PRO A 1 91 ? 25.177 9.842 0.606 1.00 94.75 91 PRO A N 1
ATOM 717 C CA . PRO A 1 91 ? 25.894 8.648 0.156 1.00 94.75 91 PRO A CA 1
ATOM 718 C C . PRO A 1 91 ? 26.834 8.044 1.205 1.00 94.75 91 PRO A C 1
ATOM 720 O O . PRO A 1 91 ? 27.015 6.827 1.224 1.00 94.75 91 PRO A O 1
ATOM 723 N N . ASP A 1 92 ? 27.374 8.855 2.118 1.00 97.06 92 ASP A N 1
ATOM 724 C CA . ASP A 1 92 ? 28.311 8.391 3.151 1.00 97.06 92 ASP A CA 1
ATOM 725 C C . ASP A 1 92 ? 27.644 7.431 4.153 1.00 97.06 92 ASP A C 1
ATOM 727 O O . ASP A 1 92 ? 28.312 6.638 4.816 1.00 97.06 92 ASP A O 1
ATOM 731 N N . LEU A 1 93 ? 26.307 7.443 4.230 1.00 95.50 93 LEU A N 1
ATOM 732 C CA . LEU A 1 93 ? 25.508 6.531 5.055 1.00 95.50 93 LEU A CA 1
ATOM 733 C C . LEU A 1 93 ? 25.117 5.228 4.330 1.00 95.50 93 LEU A C 1
ATOM 735 O O . LEU A 1 93 ? 24.343 4.429 4.871 1.00 95.50 93 LEU A O 1
ATOM 739 N N . ALA A 1 94 ? 25.631 4.973 3.123 1.00 88.50 94 ALA A N 1
ATOM 740 C CA . ALA A 1 94 ? 25.385 3.724 2.400 1.00 88.50 94 ALA A CA 1
ATOM 741 C C . ALA A 1 94 ? 25.756 2.452 3.201 1.00 88.50 94 ALA A C 1
ATOM 743 O O . ALA A 1 94 ? 24.946 1.522 3.195 1.00 88.50 94 ALA A O 1
ATOM 744 N N . PRO A 1 95 ? 26.876 2.386 3.961 1.00 90.94 95 PRO A N 1
ATOM 745 C CA . PRO A 1 95 ? 27.241 1.182 4.719 1.00 90.94 95 PRO A CA 1
ATOM 746 C C . PRO A 1 95 ? 26.196 0.735 5.752 1.00 90.94 95 PRO A C 1
ATOM 748 O O . PRO A 1 95 ? 26.133 -0.446 6.087 1.00 90.94 95 PRO A O 1
ATOM 751 N N . CYS A 1 96 ? 25.362 1.654 6.253 1.00 86.25 96 CYS A N 1
ATOM 752 C CA . CYS A 1 96 ? 24.291 1.353 7.207 1.00 86.25 96 CYS A CA 1
ATOM 753 C C . CYS A 1 96 ? 22.880 1.433 6.601 1.00 86.25 96 CYS A C 1
ATOM 755 O O . CYS A 1 96 ? 21.899 1.316 7.335 1.00 86.25 96 CYS A O 1
ATOM 757 N N . ASN A 1 97 ? 22.754 1.604 5.277 1.00 83.50 97 ASN A N 1
ATOM 758 C CA . ASN A 1 97 ? 21.483 1.843 4.580 1.00 83.50 97 ASN A CA 1
ATOM 759 C C . ASN A 1 97 ? 20.689 3.047 5.137 1.00 83.50 97 ASN A C 1
ATOM 761 O O . ASN A 1 97 ? 19.457 3.037 5.137 1.00 83.50 97 ASN A O 1
ATOM 765 N N . GLY A 1 98 ? 21.388 4.068 5.646 1.00 90.19 98 GLY A N 1
ATOM 766 C CA . GLY A 1 98 ? 20.786 5.245 6.288 1.00 90.19 98 GLY A CA 1
ATOM 767 C C . GLY A 1 98 ? 20.709 6.490 5.401 1.00 90.19 98 GLY A C 1
ATOM 768 O O . GLY A 1 98 ? 20.215 7.519 5.845 1.00 90.19 98 GLY A O 1
ATOM 769 N N . GLY A 1 99 ? 21.222 6.414 4.171 1.00 94.62 99 GLY A N 1
ATOM 770 C CA . GLY A 1 99 ? 21.402 7.567 3.283 1.00 94.62 99 GLY A CA 1
ATOM 771 C C . GLY A 1 99 ? 20.174 7.999 2.489 1.00 94.62 99 GLY A C 1
ATOM 772 O O . GLY A 1 99 ? 20.276 8.925 1.689 1.00 94.62 99 GLY A O 1
ATOM 773 N N . ASP A 1 100 ? 19.036 7.332 2.661 1.00 94.94 100 ASP A N 1
ATOM 774 C CA . ASP A 1 100 ? 17.829 7.596 1.880 1.00 94.94 100 ASP A CA 1
ATOM 775 C C . ASP A 1 100 ? 16.927 8.629 2.561 1.00 94.94 100 ASP A C 1
ATOM 777 O O . ASP A 1 100 ? 16.810 8.676 3.785 1.00 94.94 100 ASP A O 1
ATOM 781 N N . GLY A 1 101 ? 16.253 9.436 1.749 1.00 95.25 101 GLY A N 1
ATOM 782 C CA . GLY A 1 101 ? 15.267 10.418 2.175 1.00 95.25 101 GLY A CA 1
ATOM 783 C C . GLY A 1 101 ? 13.877 10.151 1.604 1.00 95.25 101 GLY A C 1
ATOM 784 O O . GLY A 1 101 ? 13.570 9.082 1.066 1.00 95.25 101 GLY A O 1
ATOM 785 N N . VAL A 1 102 ? 13.026 11.165 1.720 1.00 95.88 102 VAL A N 1
ATOM 786 C CA . VAL A 1 102 ? 11.635 11.146 1.269 1.00 95.88 102 VAL A CA 1
ATOM 787 C C . VAL A 1 102 ? 11.326 12.392 0.457 1.00 95.88 102 VAL A C 1
ATOM 789 O O . VAL A 1 102 ? 11.764 13.487 0.799 1.00 95.88 102 VAL A O 1
ATOM 792 N N . GLU A 1 103 ? 10.532 12.220 -0.590 1.00 95.62 103 GLU A N 1
ATOM 793 C CA . GLU A 1 103 ? 9.980 13.307 -1.392 1.00 95.62 103 GLU A CA 1
ATOM 794 C C . GLU A 1 103 ? 8.472 13.105 -1.573 1.00 95.62 103 GLU A C 1
ATOM 796 O O . GLU A 1 103 ? 7.960 11.983 -1.520 1.00 95.62 103 GLU A O 1
ATOM 801 N N . VAL A 1 104 ? 7.764 14.216 -1.775 1.00 96.00 104 VAL A N 1
ATOM 802 C CA . VAL A 1 104 ? 6.342 14.210 -2.130 1.00 96.00 104 VAL A CA 1
ATOM 803 C C . VAL A 1 104 ? 6.214 13.848 -3.604 1.00 96.00 104 VAL A C 1
ATOM 805 O O . VAL A 1 104 ? 6.901 14.434 -4.437 1.00 96.00 104 VAL A O 1
ATOM 808 N N . VAL A 1 105 ? 5.336 12.901 -3.924 1.00 94.25 105 VAL A N 1
ATOM 809 C CA . VAL A 1 105 ? 5.148 12.398 -5.294 1.00 94.25 105 VAL A CA 1
ATOM 810 C C . VAL A 1 105 ? 3.837 12.917 -5.885 1.00 94.25 105 VAL A C 1
ATOM 812 O O . VAL A 1 105 ? 2.840 12.991 -5.167 1.00 94.25 105 VAL A O 1
ATOM 815 N N . ASP A 1 106 ? 3.815 13.247 -7.182 1.00 94.00 106 ASP A N 1
ATOM 816 C CA . ASP A 1 106 ? 2.566 13.505 -7.919 1.00 94.00 106 ASP A CA 1
ATOM 817 C C . ASP A 1 106 ? 1.813 12.179 -8.099 1.00 94.00 106 ASP A C 1
ATOM 819 O O . ASP A 1 106 ? 2.299 11.259 -8.753 1.00 94.00 106 ASP A O 1
ATOM 823 N N . THR A 1 107 ? 0.620 12.054 -7.520 1.00 94.44 107 THR A N 1
ATOM 824 C CA . THR A 1 107 ? -0.131 10.793 -7.547 1.00 94.44 107 THR A CA 1
ATOM 825 C C . THR A 1 107 ? -0.820 10.499 -8.886 1.00 94.44 107 THR A C 1
ATOM 827 O O . THR A 1 107 ? -1.377 9.408 -9.057 1.00 94.44 107 THR A O 1
ATOM 830 N N . LYS A 1 108 ? -0.738 11.405 -9.876 1.00 94.38 108 LYS A N 1
ATOM 831 C CA . LYS A 1 108 ? -1.316 11.211 -11.218 1.00 94.38 108 LYS A CA 1
ATOM 832 C C . LYS A 1 108 ? -0.856 9.927 -11.891 1.00 94.38 108 LYS A C 1
ATOM 834 O O . LYS A 1 108 ? -1.661 9.301 -12.575 1.00 94.38 108 LYS A O 1
ATOM 839 N N . PHE A 1 109 ? 0.390 9.490 -11.676 1.00 94.88 109 PHE A N 1
ATOM 840 C CA . PHE A 1 109 ? 0.855 8.224 -12.252 1.00 94.88 109 PHE A CA 1
ATOM 841 C C . PHE A 1 109 ? -0.037 7.060 -11.790 1.00 94.88 109 PHE A C 1
ATOM 843 O O . PHE A 1 109 ? -0.433 6.222 -12.597 1.00 94.88 109 PHE A O 1
ATOM 850 N N . LEU A 1 110 ? -0.406 7.029 -10.504 1.00 96.12 110 LEU A N 1
ATOM 851 C CA . LEU A 1 110 ? -1.220 5.962 -9.934 1.00 96.12 110 LEU A CA 1
ATOM 852 C C . LEU A 1 110 ? -2.664 6.066 -10.422 1.00 96.12 110 LEU A C 1
ATOM 854 O O . LEU A 1 110 ? -3.264 5.046 -10.753 1.00 96.12 110 LEU A O 1
ATOM 858 N N . GLN A 1 111 ? -3.199 7.286 -10.523 1.00 96.56 111 GLN A N 1
ATOM 859 C CA . GLN A 1 111 ? -4.504 7.534 -11.135 1.00 96.56 111 GLN A CA 1
ATOM 860 C C . GLN A 1 111 ? -4.555 6.995 -12.574 1.00 96.56 111 GLN A C 1
ATOM 862 O O . GLN A 1 111 ? -5.500 6.290 -12.933 1.00 96.56 111 GLN A O 1
ATOM 867 N N . SER A 1 112 ? -3.538 7.291 -13.388 1.00 96.62 112 SER A N 1
ATOM 868 C CA . SER A 1 112 ? -3.422 6.799 -14.764 1.00 96.62 112 SER A CA 1
ATOM 869 C C . SER A 1 112 ? -3.340 5.278 -14.824 1.00 96.62 112 SER A C 1
ATOM 871 O O . SER A 1 112 ? -4.085 4.672 -15.592 1.00 96.62 112 SER A O 1
ATOM 873 N N . LEU A 1 113 ? -2.513 4.649 -13.981 1.00 96.94 113 LEU A N 1
ATOM 874 C CA . LEU A 1 113 ? -2.401 3.189 -13.913 1.00 96.94 113 LEU A CA 1
ATOM 875 C C . LEU A 1 113 ? -3.727 2.527 -13.525 1.00 96.94 113 LEU A C 1
ATOM 877 O O . LEU A 1 113 ? -4.193 1.635 -14.233 1.00 96.94 113 LEU A O 1
ATOM 881 N N . CYS A 1 114 ? -4.367 2.994 -12.449 1.00 97.88 114 CYS A N 1
ATOM 882 C CA . CYS A 1 114 ? -5.622 2.413 -11.970 1.00 97.88 114 CYS A CA 1
ATOM 883 C C . CYS A 1 114 ? -6.750 2.565 -12.995 1.00 97.88 114 CYS A C 1
ATOM 885 O O . CYS A 1 114 ? -7.546 1.644 -13.169 1.00 97.88 114 CYS A O 1
ATOM 887 N N . ARG A 1 115 ? -6.801 3.707 -13.693 1.00 97.62 115 ARG A N 1
ATOM 888 C CA . ARG A 1 115 ? -7.783 3.988 -14.747 1.00 97.62 115 AR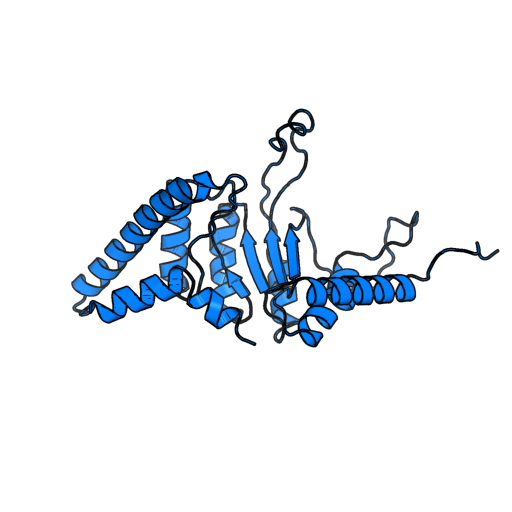G A CA 1
ATOM 889 C C . ARG A 1 115 ? -7.539 3.159 -16.010 1.00 97.62 115 ARG A C 1
ATOM 891 O O . ARG A 1 115 ? -8.492 2.618 -16.561 1.00 97.62 115 ARG A O 1
ATOM 898 N N . LYS A 1 116 ? -6.291 3.091 -16.488 1.00 97.38 116 LYS A N 1
ATOM 899 C CA . LYS A 1 116 ? -5.920 2.404 -17.740 1.00 97.38 116 LYS A CA 1
ATOM 900 C C . LYS A 1 116 ? -5.987 0.881 -17.597 1.00 97.38 116 LYS A C 1
ATOM 902 O O . LYS A 1 116 ? -6.357 0.199 -18.548 1.00 97.38 116 LYS A O 1
ATOM 907 N N . PHE A 1 117 ? -5.673 0.353 -16.414 1.00 97.69 117 PHE A N 1
ATOM 908 C CA . PHE A 1 117 ? -5.614 -1.082 -16.130 1.00 97.69 117 PHE A CA 1
ATOM 909 C C . PHE A 1 117 ? -6.581 -1.466 -15.007 1.00 97.69 117 PHE A C 1
ATOM 911 O O . PHE A 1 117 ? -6.177 -1.952 -13.953 1.00 97.69 117 PHE A O 1
ATOM 918 N N . ALA A 1 118 ? -7.876 -1.228 -15.229 1.00 97.38 118 ALA A N 1
ATOM 919 C CA . ALA A 1 118 ? -8.930 -1.473 -14.240 1.00 97.38 118 ALA A CA 1
ATOM 920 C C . ALA A 1 118 ? -9.053 -2.950 -13.806 1.00 97.38 118 ALA A C 1
ATOM 922 O O . ALA A 1 118 ? -9.576 -3.235 -12.731 1.00 97.38 118 ALA A O 1
ATOM 923 N N . ASP A 1 119 ? -8.568 -3.878 -14.633 1.00 97.25 119 ASP A N 1
ATOM 924 C CA . ASP A 1 119 ? -8.521 -5.318 -14.372 1.00 97.25 119 ASP A CA 1
ATOM 925 C C . ASP A 1 119 ? -7.278 -5.760 -13.577 1.00 97.25 119 ASP A C 1
ATOM 927 O O . ASP A 1 119 ? -7.222 -6.892 -13.102 1.00 97.25 119 ASP A O 1
ATOM 931 N N . VAL A 1 120 ? -6.290 -4.876 -13.400 1.00 98.25 120 VAL A N 1
ATOM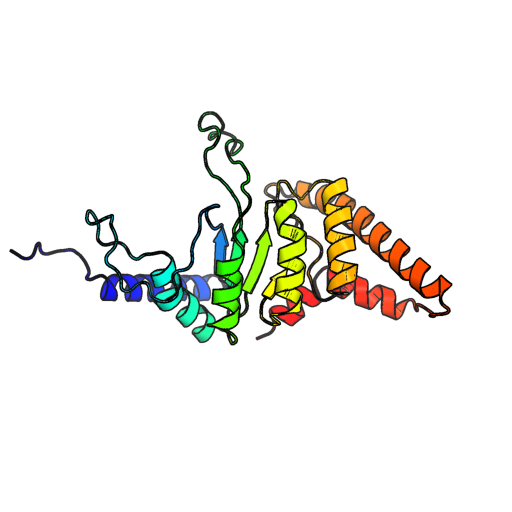 932 C CA . VAL A 1 120 ? -5.070 -5.144 -12.630 1.00 98.25 120 VAL A CA 1
ATOM 933 C C . VAL A 1 120 ? -5.163 -4.487 -11.260 1.00 98.25 120 VAL A C 1
ATOM 935 O O . VAL A 1 120 ? -5.530 -3.320 -11.132 1.00 98.25 120 VAL A O 1
ATOM 938 N N . LYS A 1 121 ? -4.801 -5.249 -10.228 1.00 98.50 121 LYS A N 1
ATOM 939 C CA . LYS A 1 121 ? -4.796 -4.820 -8.828 1.00 98.50 121 LYS A CA 1
ATOM 940 C C . LYS A 1 121 ? -3.471 -4.145 -8.464 1.00 98.50 121 LYS A C 1
ATOM 942 O O . LYS A 1 121 ? -2.405 -4.691 -8.735 1.00 98.50 121 LYS A O 1
ATOM 947 N N . PHE A 1 122 ? -3.540 -3.005 -7.787 1.00 98.50 122 PHE A N 1
ATOM 948 C CA . PHE A 1 122 ? -2.409 -2.222 -7.299 1.00 98.50 122 PHE A CA 1
ATOM 949 C C . PHE A 1 122 ? -2.418 -2.152 -5.770 1.00 98.50 122 PHE A C 1
ATOM 951 O O . PHE A 1 122 ? -3.384 -1.693 -5.163 1.00 98.50 122 PHE A O 1
ATOM 958 N N . LEU A 1 123 ? -1.328 -2.588 -5.143 1.00 98.25 123 LEU A N 1
ATOM 959 C CA . LEU A 1 123 ? -1.128 -2.564 -3.694 1.00 98.25 123 LEU A CA 1
ATOM 960 C C . LEU A 1 123 ? -0.115 -1.467 -3.347 1.00 98.25 123 LEU A C 1
ATOM 962 O O . LEU A 1 123 ? 1.061 -1.596 -3.667 1.00 98.25 123 LEU A O 1
ATOM 966 N N . VAL A 1 124 ? -0.529 -0.373 -2.709 1.00 98.25 124 VAL A N 1
ATOM 967 C CA . VAL A 1 124 ? 0.305 0.841 -2.646 1.00 98.25 124 VAL A CA 1
ATOM 968 C C . VAL A 1 124 ? 0.544 1.325 -1.221 1.00 98.25 124 VAL A C 1
ATOM 970 O O . VAL A 1 124 ? -0.352 1.342 -0.377 1.00 98.25 124 VAL A O 1
ATOM 973 N N . THR A 1 125 ? 1.772 1.768 -0.957 1.00 98.44 125 THR A N 1
ATOM 974 C CA . THR A 1 125 ? 2.124 2.520 0.249 1.00 98.44 125 THR A CA 1
ATOM 975 C C . THR A 1 125 ? 3.006 3.715 -0.108 1.00 98.44 125 THR A C 1
ATOM 977 O O . THR A 1 125 ? 3.872 3.633 -0.982 1.00 98.44 125 THR A O 1
ATOM 980 N N . PHE A 1 126 ? 2.779 4.839 0.569 1.00 97.94 126 PHE A N 1
ATOM 981 C CA . PHE A 1 126 ? 3.485 6.100 0.338 1.00 97.94 126 PHE A CA 1
ATOM 982 C C . PHE A 1 126 ? 4.415 6.406 1.510 1.00 97.94 126 PHE A C 1
ATOM 984 O O . PHE A 1 126 ? 4.052 6.180 2.667 1.00 97.94 126 PHE A O 1
ATOM 991 N N . LEU A 1 127 ? 5.604 6.929 1.212 1.00 97.50 127 LEU A N 1
ATOM 992 C CA . LEU A 1 127 ? 6.604 7.292 2.216 1.00 97.50 127 LEU A CA 1
ATOM 993 C C . LEU A 1 127 ? 6.357 8.676 2.817 1.00 97.50 127 LEU A C 1
ATOM 995 O O . LEU A 1 127 ? 6.573 8.879 4.011 1.00 97.50 127 LEU A O 1
ATOM 999 N N . ALA A 1 128 ? 5.919 9.631 1.992 1.00 97.44 128 ALA A N 1
ATOM 1000 C CA . ALA A 1 128 ? 5.658 10.992 2.430 1.00 97.44 128 ALA A CA 1
ATOM 1001 C C . ALA A 1 128 ? 4.340 11.068 3.204 1.00 97.44 128 ALA A C 1
ATOM 1003 O O . ALA A 1 128 ? 3.289 10.620 2.739 1.00 97.44 128 ALA A O 1
ATOM 1004 N N . ARG A 1 129 ? 4.388 11.701 4.379 1.00 98.19 129 ARG A N 1
ATOM 1005 C CA . ARG A 1 129 ? 3.206 11.987 5.202 1.00 98.19 129 ARG A CA 1
ATOM 1006 C C . ARG A 1 129 ? 2.172 12.830 4.442 1.00 98.19 129 ARG A C 1
ATOM 1008 O O . ARG A 1 129 ? 0.981 12.558 4.529 1.00 98.19 129 ARG A O 1
ATOM 1015 N N . SER A 1 130 ? 2.622 13.812 3.661 1.00 97.81 130 SER A N 1
ATOM 1016 C CA . SER A 1 130 ? 1.754 14.714 2.888 1.00 97.81 130 SER A CA 1
ATOM 1017 C C . SER A 1 130 ? 0.979 14.021 1.763 1.00 97.81 130 SER A C 1
ATOM 1019 O O . SER A 1 130 ? -0.093 14.495 1.405 1.00 97.81 130 SER A O 1
ATOM 1021 N N . ASN A 1 131 ? 1.455 12.884 1.238 1.00 97.94 131 ASN A N 1
ATOM 1022 C CA . ASN A 1 131 ? 0.728 12.136 0.206 1.00 97.94 131 ASN A CA 1
ATOM 1023 C C . ASN A 1 131 ? -0.439 11.299 0.756 1.00 97.94 131 ASN A C 1
ATOM 1025 O O . ASN A 1 131 ? -1.283 10.850 -0.016 1.00 97.94 131 ASN A O 1
ATOM 1029 N N . GLN A 1 132 ? -0.508 11.060 2.069 1.00 98.44 132 GLN A N 1
ATOM 1030 C CA . GLN A 1 132 ? -1.414 10.051 2.636 1.00 98.44 132 GLN A CA 1
ATOM 1031 C C . GLN A 1 132 ? -2.894 10.387 2.424 1.00 98.44 132 GLN A C 1
ATOM 1033 O O . GLN A 1 132 ? -3.683 9.488 2.137 1.00 98.44 132 GLN A O 1
ATOM 1038 N N . HIS A 1 133 ? -3.269 11.665 2.511 1.00 98.50 133 HIS A N 1
ATOM 1039 C CA . HIS A 1 133 ? -4.650 12.096 2.292 1.00 98.50 133 HIS A CA 1
ATOM 1040 C C . HIS A 1 133 ? -5.104 11.846 0.851 1.00 98.50 133 HIS A C 1
ATOM 1042 O O . HIS A 1 133 ? -6.126 11.202 0.620 1.00 98.50 133 HIS A O 1
ATOM 1048 N N . GLU A 1 134 ? -4.319 12.299 -0.126 1.00 98.12 134 GLU A N 1
ATOM 1049 C CA . GLU A 1 134 ? -4.613 12.090 -1.545 1.00 98.12 134 GLU A CA 1
ATOM 1050 C C . GLU A 1 134 ? -4.647 10.598 -1.902 1.00 98.12 134 GLU A C 1
ATOM 1052 O O . GLU A 1 134 ? -5.551 10.149 -2.605 1.00 98.12 134 GLU A O 1
ATOM 1057 N N . ALA A 1 135 ? -3.741 9.800 -1.327 1.00 98.12 135 ALA A N 1
ATOM 1058 C CA . ALA A 1 135 ? -3.744 8.350 -1.480 1.00 98.12 135 ALA A CA 1
ATOM 1059 C C . ALA A 1 135 ? -5.059 7.712 -0.992 1.00 98.12 135 ALA A C 1
ATOM 1061 O O . ALA A 1 135 ? -5.585 6.811 -1.650 1.00 98.12 135 ALA A O 1
ATOM 1062 N N . CYS A 1 136 ? -5.619 8.182 0.132 1.00 98.50 136 CYS A N 1
ATOM 1063 C CA . CYS A 1 136 ? -6.918 7.704 0.622 1.00 98.50 136 CYS A CA 1
ATOM 1064 C C . CYS A 1 136 ? -8.038 8.031 -0.367 1.00 98.50 136 CYS A C 1
ATOM 1066 O O . CYS A 1 136 ? -8.864 7.171 -0.668 1.00 98.50 136 CYS A O 1
ATOM 1068 N N . VAL A 1 137 ? -8.049 9.251 -0.910 1.00 98.50 137 VAL A N 1
ATOM 1069 C CA . VAL A 1 137 ? -9.034 9.649 -1.922 1.00 98.50 137 VAL A CA 1
ATOM 1070 C C . VAL A 1 137 ? -8.914 8.762 -3.160 1.00 98.50 137 VAL A C 1
ATOM 1072 O O . VAL A 1 137 ? -9.931 8.263 -3.633 1.00 98.50 137 VAL A O 1
ATOM 1075 N N . LEU A 1 138 ? -7.700 8.498 -3.651 1.00 98.06 138 LEU A N 1
ATOM 1076 C CA . LEU A 1 138 ? -7.485 7.616 -4.801 1.00 98.06 138 LEU A CA 1
ATOM 1077 C C . LEU A 1 138 ? -7.996 6.196 -4.554 1.00 98.06 138 LEU A C 1
ATOM 1079 O O . LEU A 1 138 ? -8.748 5.677 -5.376 1.00 98.06 138 LEU A O 1
ATOM 1083 N N . SER A 1 139 ? -7.658 5.589 -3.417 1.00 98.12 139 SER A N 1
ATOM 1084 C CA . SER A 1 139 ? -8.144 4.248 -3.059 1.00 98.12 139 SER A CA 1
ATOM 1085 C C . SER A 1 139 ? -9.672 4.203 -2.918 1.00 98.12 139 SER A C 1
ATOM 1087 O O . SER A 1 139 ? -10.307 3.237 -3.331 1.00 98.12 139 SER A O 1
ATOM 1089 N N . ASN A 1 140 ? -10.301 5.292 -2.458 1.00 97.88 140 ASN A N 1
ATOM 1090 C CA . ASN A 1 140 ? -11.760 5.420 -2.458 1.00 97.88 140 ASN A CA 1
ATOM 1091 C C . ASN A 1 140 ? -12.363 5.463 -3.880 1.00 97.88 140 ASN A C 1
ATOM 1093 O O . ASN A 1 140 ? -13.503 5.038 -4.068 1.00 97.88 140 ASN A O 1
ATOM 1097 N N . LYS A 1 141 ? -11.636 5.980 -4.885 1.00 98.31 141 LYS A N 1
ATOM 1098 C CA . LYS A 1 141 ? -12.116 6.064 -6.282 1.00 98.31 141 LYS A CA 1
ATOM 1099 C C . LYS A 1 141 ? -11.821 4.819 -7.104 1.00 98.31 141 LYS A C 1
ATOM 1101 O O . LYS A 1 141 ? -12.609 4.484 -7.986 1.00 98.31 141 LYS A O 1
ATOM 1106 N N . PHE A 1 142 ? -10.727 4.129 -6.812 1.00 98.44 142 PHE A N 1
ATOM 1107 C CA . PHE A 1 142 ? -10.254 2.994 -7.590 1.00 98.44 142 PHE A CA 1
ATOM 1108 C C . PHE A 1 142 ? -10.286 1.721 -6.750 1.00 98.44 142 PHE A C 1
ATOM 1110 O O . PHE A 1 142 ? -9.41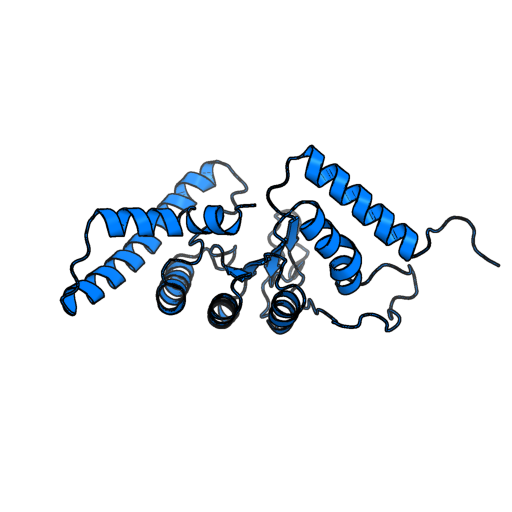4 1.489 -5.920 1.00 98.44 142 PHE A O 1
ATOM 1117 N N . ARG A 1 143 ? -11.276 0.854 -7.004 1.00 97.12 143 ARG A N 1
ATOM 1118 C CA . ARG A 1 143 ? -11.416 -0.444 -6.311 1.00 97.12 143 ARG A CA 1
ATOM 1119 C C . ARG A 1 143 ? -10.225 -1.378 -6.524 1.00 97.12 143 ARG A C 1
ATOM 1121 O O . ARG A 1 143 ? -10.007 -2.280 -5.726 1.00 97.12 143 ARG A O 1
ATOM 1128 N N . ASN A 1 144 ? -9.469 -1.170 -7.597 1.00 98.31 144 ASN A N 1
ATOM 1129 C CA . ASN A 1 144 ? -8.230 -1.876 -7.879 1.00 98.31 144 ASN A CA 1
ATOM 1130 C C . ASN A 1 144 ? -6.999 -1.220 -7.225 1.00 98.31 144 ASN A C 1
ATOM 1132 O O . ASN A 1 144 ? -5.889 -1.623 -7.542 1.00 98.31 144 ASN A O 1
ATOM 1136 N N . CYS A 1 145 ? -7.160 -0.249 -6.320 1.00 98.56 145 CYS A N 1
ATOM 1137 C CA . CYS A 1 145 ? -6.082 0.376 -5.553 1.00 98.56 145 CYS A CA 1
ATOM 1138 C C . CYS A 1 145 ? -6.279 0.138 -4.050 1.00 98.56 145 CYS A C 1
ATOM 1140 O O . CYS A 1 145 ? -7.142 0.756 -3.423 1.00 98.56 145 CYS A O 1
ATOM 1142 N N . HIS A 1 146 ? -5.429 -0.694 -3.450 1.00 98.69 146 HIS A N 1
ATOM 1143 C CA . HIS A 1 146 ? -5.463 -1.008 -2.021 1.00 98.69 146 HIS A CA 1
ATOM 1144 C C . HIS A 1 146 ? -4.306 -0.350 -1.280 1.00 98.69 146 HIS A C 1
ATOM 1146 O O . HIS A 1 146 ? -3.139 -0.589 -1.600 1.00 98.69 146 HIS A O 1
ATOM 1152 N N . LEU A 1 147 ? -4.611 0.458 -0.263 1.00 98.69 147 LEU A N 1
ATOM 1153 C CA . LEU A 1 147 ? -3.579 1.019 0.606 1.00 98.69 147 LEU A CA 1
ATOM 1154 C C . LEU A 1 147 ? -3.168 0.031 1.688 1.00 98.69 147 LEU A C 1
ATOM 1156 O O . LEU A 1 147 ? -4.011 -0.586 2.345 1.00 98.69 147 LEU A O 1
ATOM 1160 N N . TYR A 1 148 ? -1.864 -0.039 1.945 1.00 98.44 148 TYR A N 1
ATOM 1161 C CA . TYR A 1 148 ? -1.348 -0.843 3.043 1.00 98.44 148 TYR A CA 1
ATOM 1162 C C . TYR A 1 148 ? -0.265 -0.132 3.855 1.00 98.44 148 TYR A C 1
ATOM 1164 O O . TYR A 1 148 ? 0.660 0.496 3.341 1.00 98.44 148 TYR A O 1
ATOM 1172 N N . GLY A 1 149 ? -0.388 -0.265 5.171 1.00 98.19 149 GLY A N 1
ATOM 1173 C CA . GLY A 1 149 ? 0.599 0.087 6.178 1.00 98.19 149 GLY A CA 1
ATOM 1174 C C . GLY A 1 149 ? 1.078 1.533 6.244 1.00 98.19 149 GLY A C 1
ATOM 1175 O O . GLY A 1 149 ? 0.609 2.412 5.517 1.00 98.19 149 GLY A O 1
ATOM 1176 N N . CYS A 1 150 ? 2.014 1.752 7.167 1.00 98.50 150 CYS A N 1
ATOM 1177 C CA . CYS A 1 150 ? 2.684 3.021 7.421 1.00 98.50 150 CYS A CA 1
ATOM 1178 C C . CYS A 1 150 ? 4.183 2.816 7.182 1.00 98.50 150 CYS A C 1
ATOM 1180 O O . CYS A 1 150 ? 4.908 2.338 8.051 1.00 98.50 150 CYS A O 1
ATOM 1182 N N . TRP A 1 151 ? 4.640 3.096 5.963 1.00 98.00 151 TRP A N 1
ATOM 1183 C CA . TRP A 1 151 ? 5.974 2.699 5.522 1.00 98.00 151 TRP A CA 1
ATOM 1184 C C . TRP A 1 151 ? 7.087 3.579 6.113 1.00 98.00 151 TRP A C 1
ATOM 1186 O O . TRP A 1 151 ? 7.050 4.801 5.996 1.00 98.00 151 TRP A O 1
ATOM 1196 N N . TRP A 1 152 ? 8.104 2.938 6.701 1.00 96.69 152 TRP A N 1
ATOM 1197 C CA . TRP A 1 152 ? 9.407 3.522 7.052 1.00 96.69 152 TRP A CA 1
ATOM 1198 C C . TRP A 1 152 ? 9.321 4.838 7.839 1.00 96.69 152 TRP A C 1
ATOM 1200 O O . TRP A 1 152 ? 9.072 4.780 9.039 1.00 96.69 152 TRP A O 1
ATOM 1210 N N . PHE A 1 153 ? 9.504 6.012 7.222 1.00 96.75 153 PHE A N 1
ATOM 1211 C CA . PHE A 1 153 ? 9.407 7.301 7.926 1.00 96.75 153 PHE A CA 1
ATOM 1212 C C . PHE A 1 153 ? 7.990 7.612 8.432 1.00 96.75 153 PHE A C 1
ATOM 1214 O O . PHE A 1 153 ? 7.828 8.378 9.380 1.00 96.75 153 PHE A O 1
ATOM 1221 N N . CYS A 1 154 ? 6.967 6.964 7.871 1.00 98.19 154 CYS A N 1
ATOM 1222 C CA . CYS A 1 154 ? 5.608 6.995 8.408 1.00 98.19 154 CYS A CA 1
ATOM 1223 C C . CYS A 1 154 ? 5.384 6.002 9.562 1.00 98.19 154 CYS A C 1
ATOM 1225 O O . CYS A 1 154 ? 4.339 6.057 10.205 1.00 98.19 154 CYS A O 1
ATOM 1227 N N . ASN A 1 155 ? 6.337 5.117 9.873 1.00 98.06 155 ASN A N 1
ATOM 1228 C CA . ASN A 1 155 ? 6.221 4.134 10.955 1.00 98.06 155 ASN A CA 1
ATOM 1229 C C . ASN A 1 155 ? 6.600 4.724 12.328 1.00 98.06 155 ASN A C 1
ATOM 1231 O O . ASN A 1 155 ? 7.391 4.151 13.076 1.00 98.06 155 ASN A O 1
ATOM 1235 N N . ASN A 1 156 ? 6.050 5.898 12.632 1.00 97.44 156 ASN A N 1
ATOM 1236 C CA . ASN A 1 156 ? 6.214 6.607 13.897 1.00 97.44 156 ASN A CA 1
ATOM 1237 C C . ASN A 1 156 ? 4.847 6.749 14.579 1.00 97.44 156 ASN A C 1
ATOM 1239 O O . ASN A 1 156 ? 3.875 7.015 13.873 1.00 97.44 156 ASN A O 1
ATOM 1243 N N . PRO A 1 157 ? 4.747 6.640 15.918 1.00 97.31 157 PRO A N 1
ATOM 1244 C CA . PRO A 1 157 ? 3.468 6.588 16.628 1.00 97.31 157 PRO A CA 1
ATOM 1245 C C . PRO A 1 157 ? 2.454 7.664 16.219 1.00 97.31 157 PRO A C 1
ATOM 1247 O O . PRO A 1 157 ? 1.306 7.349 15.911 1.00 97.31 157 PRO A O 1
ATOM 1250 N N . SER A 1 158 ? 2.896 8.923 16.163 1.00 97.94 158 SER A N 1
ATOM 1251 C CA . SER A 1 158 ? 2.055 10.068 15.798 1.00 97.94 158 SER A CA 1
ATOM 1252 C C . SER A 1 158 ? 1.539 9.997 14.359 1.00 97.94 158 SER A C 1
ATOM 1254 O O . SER A 1 158 ? 0.389 10.337 14.099 1.00 97.94 158 SER A O 1
ATOM 1256 N N . ILE A 1 159 ? 2.369 9.521 13.428 1.00 98.50 159 ILE A N 1
ATOM 1257 C CA . ILE A 1 159 ? 2.018 9.410 12.009 1.00 98.50 159 ILE A CA 1
ATOM 1258 C C . ILE A 1 159 ? 1.130 8.184 11.769 1.00 98.50 159 ILE A C 1
ATOM 1260 O O . ILE A 1 159 ? 0.172 8.267 11.006 1.00 98.50 159 ILE A O 1
ATOM 1264 N N . ILE A 1 160 ? 1.390 7.065 12.455 1.00 98.75 160 ILE A N 1
ATOM 1265 C CA . ILE A 1 160 ? 0.527 5.875 12.408 1.00 98.75 160 ILE A CA 1
ATOM 1266 C C . ILE A 1 160 ? -0.883 6.240 12.873 1.00 98.75 160 ILE A C 1
ATOM 1268 O O . ILE A 1 160 ? -1.854 5.867 12.216 1.00 98.75 160 ILE A O 1
ATOM 1272 N N . GLU A 1 161 ? -1.008 6.970 13.984 1.00 98.69 161 GLU A N 1
ATOM 1273 C CA . GLU A 1 161 ? -2.303 7.406 14.512 1.00 98.69 161 GLU A CA 1
ATOM 1274 C C . GLU A 1 161 ? -3.047 8.309 13.520 1.00 98.69 161 GLU A C 1
ATOM 1276 O O . GLU A 1 161 ? -4.227 8.085 13.242 1.00 98.69 161 GLU A O 1
ATOM 1281 N N . GLU A 1 162 ? -2.364 9.295 12.942 1.00 98.62 162 GLU A N 1
ATOM 1282 C CA . GLU A 1 162 ? -2.937 10.192 11.937 1.00 98.62 162 GLU A CA 1
ATOM 1283 C C . GLU A 1 162 ? -3.401 9.439 10.682 1.00 98.62 162 GLU A C 1
ATOM 1285 O O . GLU A 1 162 ? -4.563 9.559 10.292 1.00 98.62 162 GLU A O 1
ATOM 1290 N N . ILE A 1 163 ? -2.526 8.624 10.080 1.00 98.81 163 ILE A N 1
ATOM 1291 C CA . ILE A 1 163 ? -2.833 7.842 8.874 1.00 98.81 163 ILE A CA 1
ATOM 1292 C C . ILE A 1 163 ? -3.982 6.868 9.143 1.00 98.81 163 ILE A C 1
ATOM 1294 O O . ILE A 1 163 ? -4.881 6.730 8.315 1.00 98.81 163 ILE A O 1
ATOM 1298 N N . THR A 1 164 ? -3.974 6.192 10.294 1.00 98.81 164 THR A N 1
ATOM 1299 C CA . THR A 1 164 ? -5.005 5.205 10.636 1.00 98.81 164 THR A CA 1
ATOM 1300 C C . THR A 1 164 ? -6.365 5.870 10.816 1.00 98.81 164 THR A C 1
ATOM 1302 O O . THR A 1 164 ? -7.346 5.386 10.256 1.00 98.81 164 THR A O 1
ATOM 1305 N N . ASN A 1 165 ? -6.444 6.989 11.547 1.00 98.62 165 ASN A N 1
ATOM 1306 C CA . ASN A 1 165 ? -7.703 7.721 11.708 1.00 98.62 165 ASN A CA 1
ATOM 1307 C C . ASN A 1 165 ? -8.237 8.209 10.358 1.00 98.62 165 ASN A C 1
ATOM 1309 O O . ASN A 1 165 ? -9.394 7.951 10.038 1.00 98.62 165 ASN A O 1
ATOM 1313 N N . MET A 1 166 ? -7.371 8.823 9.552 1.00 98.62 166 MET A N 1
ATOM 1314 C CA . MET A 1 166 ? -7.701 9.330 8.221 1.00 98.62 166 MET A CA 1
ATOM 1315 C C . MET A 1 166 ? -8.225 8.224 7.291 1.00 98.62 166 MET A C 1
ATOM 1317 O O . MET A 1 166 ? -9.240 8.400 6.615 1.00 98.62 166 MET A O 1
ATOM 1321 N N . ARG A 1 167 ? -7.572 7.054 7.277 1.00 98.69 167 ARG A N 1
ATOM 1322 C CA . ARG A 1 167 ? -8.010 5.904 6.473 1.00 98.69 167 ARG A CA 1
ATOM 1323 C C . ARG A 1 167 ? -9.320 5.313 6.980 1.00 98.69 167 ARG A C 1
ATOM 1325 O O . ARG A 1 167 ? -10.178 5.025 6.157 1.00 98.69 167 ARG A O 1
ATOM 1332 N N . ILE A 1 168 ? -9.523 5.176 8.293 1.00 98.56 168 ILE A N 1
ATOM 1333 C CA . ILE A 1 168 ? -10.806 4.684 8.825 1.00 98.56 168 ILE A CA 1
ATOM 1334 C C . ILE A 1 168 ? -11.948 5.638 8.456 1.00 98.56 168 ILE A C 1
ATOM 1336 O O . ILE A 1 168 ? -13.012 5.187 8.041 1.00 98.56 168 ILE A O 1
ATOM 1340 N N . GLU A 1 169 ? -11.725 6.948 8.567 1.00 98.25 169 GLU A N 1
ATOM 1341 C CA . GLU A 1 169 ? -12.729 7.971 8.251 1.00 98.25 169 GLU A CA 1
ATOM 1342 C C . GLU A 1 169 ? -13.158 7.947 6.772 1.00 98.25 169 GLU A C 1
ATOM 1344 O O . GLU A 1 169 ? -14.337 8.135 6.484 1.00 98.25 169 GLU A O 1
ATOM 1349 N N . MET A 1 170 ? -12.238 7.679 5.835 1.00 98.50 170 MET A N 1
ATOM 1350 C CA . MET A 1 170 ? -12.531 7.699 4.390 1.00 98.50 170 MET A CA 1
ATOM 1351 C C . MET A 1 170 ? -12.794 6.328 3.753 1.00 98.50 170 MET A C 1
ATOM 1353 O O . MET A 1 170 ? -13.456 6.252 2.714 1.00 98.50 170 MET A O 1
ATOM 1357 N N . LEU A 1 171 ? -12.249 5.253 4.323 1.00 98.56 171 LEU A N 1
ATOM 1358 C CA . LEU A 1 171 ? -12.234 3.908 3.730 1.00 98.56 171 LEU A CA 1
ATOM 1359 C C . LEU A 1 171 ? -12.909 2.853 4.618 1.00 98.56 171 LEU A C 1
ATOM 1361 O O . LEU A 1 171 ? -13.071 1.710 4.191 1.00 98.56 171 LEU A O 1
ATOM 1365 N N . GLY A 1 172 ? -13.293 3.193 5.853 1.00 98.00 172 GLY A N 1
ATOM 1366 C CA . GLY A 1 172 ? -13.801 2.218 6.816 1.00 98.00 172 GLY A CA 1
ATOM 1367 C C . GLY A 1 172 ? -12.738 1.165 7.130 1.00 98.00 172 GLY A C 1
ATOM 1368 O O . GLY A 1 172 ? -11.714 1.473 7.729 1.00 98.00 172 GLY A O 1
ATOM 1369 N N . THR A 1 173 ? -12.970 -0.079 6.717 1.00 98.31 173 THR A N 1
ATOM 1370 C CA . THR A 1 173 ? -12.028 -1.202 6.876 1.00 98.31 173 THR A CA 1
ATOM 1371 C C . THR A 1 173 ? -11.394 -1.654 5.557 1.00 98.31 173 THR A C 1
ATOM 1373 O O . THR A 1 173 ? -10.642 -2.625 5.548 1.00 98.31 173 THR A O 1
ATOM 1376 N N . ALA A 1 174 ? -11.643 -0.955 4.444 1.00 98.06 174 ALA A N 1
ATOM 1377 C CA . ALA A 1 174 ? -11.156 -1.312 3.106 1.00 98.06 174 ALA A CA 1
ATOM 1378 C C . ALA A 1 174 ? -9.686 -0.899 2.865 1.00 98.06 174 ALA A C 1
ATOM 1380 O O . ALA A 1 174 ? -9.352 -0.269 1.866 1.00 98.06 174 ALA A O 1
ATOM 1381 N N . PHE A 1 175 ? -8.806 -1.206 3.819 1.00 98.81 175 PHE A N 1
ATOM 1382 C CA . PHE A 1 175 ? -7.359 -1.016 3.731 1.00 98.81 175 PHE A CA 1
ATOM 1383 C C . PHE A 1 175 ? -6.651 -1.951 4.719 1.00 98.81 175 PHE A C 1
ATOM 1385 O O . PHE A 1 175 ? -7.265 -2.467 5.653 1.00 98.81 175 PHE A O 1
ATOM 1392 N N . THR A 1 176 ? -5.343 -2.141 4.558 1.00 98.69 176 THR A N 1
ATOM 1393 C CA . THR A 1 176 ? -4.530 -2.889 5.532 1.00 98.69 176 THR A CA 1
ATOM 1394 C C . THR A 1 176 ? -3.771 -1.922 6.425 1.00 98.69 176 THR A C 1
ATOM 1396 O O . THR A 1 176 ? -2.998 -1.090 5.945 1.00 98.69 176 THR A O 1
ATOM 1399 N N . ALA A 1 177 ? -3.973 -2.009 7.739 1.00 98.44 177 ALA A N 1
ATOM 1400 C CA . ALA A 1 177 ? -3.545 -0.952 8.648 1.00 98.44 177 ALA A CA 1
ATOM 1401 C C . ALA A 1 177 ? -2.026 -0.860 8.823 1.00 98.44 177 ALA A C 1
ATOM 1403 O O . ALA A 1 177 ? -1.491 0.247 8.908 1.00 98.44 177 ALA A O 1
ATOM 1404 N N . GLN A 1 178 ? -1.317 -1.994 8.845 1.00 98.50 178 GLN A N 1
ATOM 1405 C CA . GLN A 1 178 ? 0.124 -2.008 9.090 1.00 98.50 178 GLN A CA 1
ATOM 1406 C C . GLN A 1 178 ? 0.876 -3.118 8.343 1.00 98.50 178 GLN A C 1
ATOM 1408 O O . GLN A 1 178 ? 0.325 -4.177 8.066 1.00 98.50 178 GLN A O 1
ATOM 1413 N N . HIS A 1 179 ? 2.160 -2.875 8.067 1.00 98.19 179 HIS A N 1
ATOM 1414 C CA . HIS A 1 179 ? 3.168 -3.907 7.816 1.00 98.19 179 HIS A CA 1
ATOM 1415 C C . HIS A 1 179 ? 4.421 -3.605 8.652 1.00 98.19 179 HIS A C 1
ATOM 1417 O O . HIS A 1 179 ? 4.670 -2.458 9.015 1.00 98.19 179 HIS A O 1
ATOM 1423 N N . SER A 1 180 ? 5.226 -4.618 8.977 1.00 97.69 180 SER A N 1
ATOM 1424 C CA . SER A 1 180 ? 6.395 -4.408 9.841 1.00 97.69 180 SER A CA 1
ATOM 1425 C C . SER A 1 180 ? 7.610 -3.863 9.085 1.00 97.69 180 SER A C 1
ATOM 1427 O O . SER A 1 180 ? 8.395 -3.113 9.659 1.00 97.69 180 SER A O 1
ATOM 1429 N N . ASP A 1 181 ? 7.817 -4.255 7.826 1.00 96.00 181 ASP A N 1
ATOM 1430 C CA . ASP A 1 181 ? 9.086 -4.022 7.110 1.00 96.00 181 ASP A CA 1
ATOM 1431 C C . ASP A 1 181 ? 10.294 -4.453 7.978 1.00 96.00 181 ASP A C 1
ATOM 1433 O O . ASP A 1 181 ? 11.284 -3.734 8.144 1.00 96.00 181 ASP A O 1
ATOM 1437 N N . ALA A 1 182 ? 10.139 -5.572 8.697 1.00 96.69 182 ALA A N 1
ATOM 1438 C CA . ALA A 1 182 ? 11.140 -6.078 9.626 1.00 96.69 182 ALA A CA 1
ATOM 1439 C C . ALA A 1 182 ? 12.349 -6.629 8.864 1.00 96.69 182 ALA A C 1
ATOM 1441 O O . ALA A 1 182 ? 12.203 -7.454 7.968 1.00 96.69 182 ALA A O 1
ATOM 1442 N N . ARG A 1 183 ? 13.545 -6.176 9.248 1.00 94.69 183 ARG A N 1
ATOM 1443 C CA . ARG A 1 183 ? 14.827 -6.694 8.737 1.00 94.69 183 ARG A CA 1
ATOM 1444 C C . ARG A 1 183 ? 15.523 -7.621 9.734 1.00 94.69 183 ARG A C 1
ATOM 1446 O O . ARG A 1 183 ? 16.422 -8.357 9.355 1.00 94.69 183 ARG A O 1
ATOM 1453 N N . VAL A 1 184 ? 15.097 -7.572 10.996 1.00 96.25 184 VAL A N 1
ATOM 1454 C CA . VAL A 1 184 ? 15.549 -8.428 12.099 1.00 96.25 184 VAL A CA 1
ATOM 1455 C C . VAL A 1 184 ? 14.302 -9.017 12.752 1.00 96.25 184 VAL A C 1
ATOM 1457 O O . VAL A 1 184 ? 13.323 -8.292 12.941 1.00 96.25 184 VAL A O 1
ATOM 1460 N N . ILE A 1 185 ? 14.312 -10.313 13.070 1.00 96.69 185 ILE A N 1
ATOM 1461 C CA . ILE A 1 185 ? 13.117 -11.053 13.508 1.00 96.69 185 ILE A CA 1
ATOM 1462 C C . ILE A 1 185 ? 12.478 -10.459 14.774 1.00 96.69 185 ILE A C 1
ATOM 1464 O O . ILE A 1 185 ? 11.261 -10.282 14.819 1.00 96.69 185 ILE A O 1
ATOM 1468 N N . ASP A 1 186 ? 13.286 -10.022 15.741 1.00 97.62 186 ASP A N 1
ATOM 1469 C CA . ASP A 1 186 ? 12.847 -9.379 16.987 1.00 97.62 186 ASP A CA 1
ATOM 1470 C C . ASP A 1 186 ? 12.053 -8.091 16.751 1.00 97.62 186 ASP A C 1
ATOM 1472 O O . ASP A 1 186 ? 11.216 -7.702 17.571 1.00 97.62 186 ASP A O 1
ATOM 1476 N N . GLN A 1 187 ? 12.244 -7.442 15.594 1.00 97.31 187 GLN A N 1
ATOM 1477 C CA . GLN A 1 187 ? 11.471 -6.253 15.245 1.00 97.31 187 GLN A CA 1
ATOM 1478 C C . GLN A 1 187 ? 9.982 -6.547 15.119 1.00 97.31 187 GLN A C 1
ATOM 1480 O O . GLN A 1 187 ? 9.173 -5.643 15.312 1.00 97.31 187 GLN A O 1
ATOM 1485 N N . LEU A 1 188 ? 9.599 -7.792 14.828 1.00 97.81 188 LEU A N 1
ATOM 1486 C CA . LEU A 1 188 ? 8.196 -8.182 14.787 1.00 97.81 188 LEU A CA 1
ATOM 1487 C C . LEU A 1 188 ? 7.514 -7.958 16.139 1.00 97.81 188 LEU A C 1
ATOM 1489 O O . LEU A 1 188 ? 6.367 -7.522 16.154 1.00 97.81 188 LEU A O 1
ATOM 1493 N N . ILE A 1 189 ? 8.212 -8.179 17.256 1.00 97.56 189 ILE A N 1
ATOM 1494 C CA . ILE A 1 189 ? 7.637 -8.036 18.596 1.00 97.56 189 ILE A CA 1
ATOM 1495 C C . ILE A 1 189 ? 7.225 -6.582 18.825 1.00 97.56 189 ILE A C 1
ATOM 1497 O O . ILE A 1 189 ? 6.037 -6.289 18.971 1.00 97.56 189 ILE A O 1
ATOM 1501 N N . TYR A 1 190 ? 8.187 -5.655 18.793 1.00 95.69 190 TYR A N 1
ATOM 1502 C CA . TYR A 1 190 ? 7.897 -4.266 19.142 1.00 95.69 190 TYR A CA 1
ATOM 1503 C C . TYR A 1 190 ? 7.095 -3.543 18.055 1.00 95.69 190 TYR A C 1
ATOM 1505 O O . TYR A 1 190 ? 6.239 -2.728 18.387 1.00 95.69 190 TYR A O 1
ATOM 1513 N N . LYS A 1 191 ? 7.309 -3.835 16.760 1.00 97.38 191 LYS A N 1
ATOM 1514 C CA . LYS A 1 191 ? 6.564 -3.156 15.684 1.00 97.38 191 LYS A CA 1
ATOM 1515 C C . LYS A 1 191 ? 5.083 -3.510 15.722 1.00 97.38 191 LYS A C 1
ATOM 1517 O O . LYS A 1 191 ? 4.243 -2.621 15.556 1.00 97.38 191 LYS A O 1
ATOM 1522 N N . TRP A 1 192 ? 4.757 -4.783 15.956 1.00 98.31 192 TRP A N 1
ATOM 1523 C CA . TRP A 1 192 ? 3.365 -5.204 16.058 1.00 98.31 192 TRP A CA 1
ATOM 1524 C C . TRP A 1 192 ? 2.729 -4.790 17.377 1.00 98.31 192 TRP A C 1
ATOM 1526 O O . TRP A 1 192 ? 1.589 -4.338 17.351 1.00 98.31 192 TRP A O 1
ATOM 1536 N N . ASP A 1 193 ? 3.435 -4.890 18.506 1.00 97.69 193 ASP A N 1
ATOM 1537 C CA . ASP A 1 193 ? 2.900 -4.424 19.787 1.00 97.69 193 ASP A CA 1
ATOM 1538 C C . ASP A 1 193 ? 2.551 -2.929 19.744 1.00 97.69 193 ASP A C 1
ATOM 1540 O O . ASP A 1 193 ? 1.410 -2.530 19.991 1.00 97.69 193 ASP A O 1
ATOM 1544 N N . HIS A 1 194 ? 3.497 -2.113 19.281 1.00 96.94 194 HIS A N 1
ATOM 1545 C CA . HIS A 1 194 ? 3.320 -0.676 19.127 1.00 96.94 194 HIS A CA 1
ATOM 1546 C C . HIS A 1 194 ? 2.151 -0.326 18.197 1.00 96.94 194 HIS A C 1
ATOM 1548 O O . HIS A 1 194 ? 1.263 0.450 18.559 1.00 96.94 194 HIS A O 1
ATOM 1554 N N . SER A 1 195 ? 2.115 -0.934 17.007 1.00 98.06 195 SER A N 1
ATOM 1555 C CA . SER A 1 195 ? 1.088 -0.625 16.009 1.00 98.06 195 SER A CA 1
ATOM 1556 C C . SER A 1 195 ? -0.300 -1.086 16.452 1.00 98.06 195 SER A C 1
ATOM 1558 O O . SER A 1 195 ? -1.261 -0.337 16.291 1.00 98.06 195 SER A O 1
ATOM 1560 N N . ARG A 1 196 ? -0.427 -2.273 17.067 1.00 98.38 196 ARG A N 1
ATOM 1561 C CA . ARG A 1 196 ? -1.711 -2.763 17.603 1.00 98.38 196 ARG A CA 1
ATOM 1562 C C . ARG A 1 196 ? -2.269 -1.832 18.669 1.00 98.38 196 ARG A C 1
ATOM 1564 O O . ARG A 1 196 ? -3.460 -1.529 18.634 1.00 98.38 196 ARG A O 1
ATOM 1571 N N . ASN A 1 197 ? -1.419 -1.338 19.568 1.00 98.38 197 ASN A N 1
ATOM 1572 C CA . ASN A 1 197 ? -1.839 -0.407 20.611 1.00 98.38 197 ASN A CA 1
ATOM 1573 C C . ASN A 1 197 ? -2.388 0.906 20.026 1.00 98.38 197 ASN A C 1
ATOM 1575 O O . ASN A 1 197 ? -3.403 1.416 20.500 1.00 98.38 197 ASN A O 1
ATOM 1579 N N . ILE A 1 198 ? -1.767 1.444 18.974 1.00 98.69 198 ILE A N 1
ATOM 1580 C CA . ILE A 1 198 ? -2.222 2.684 18.322 1.00 98.69 198 ILE A CA 1
ATOM 1581 C C . ILE A 1 198 ? -3.500 2.461 17.514 1.00 98.69 198 ILE A C 1
ATOM 1583 O O . ILE A 1 198 ? -4.471 3.201 17.679 1.00 98.69 198 ILE A O 1
ATOM 1587 N N . ILE A 1 199 ? -3.535 1.426 16.674 1.00 98.69 199 ILE A N 1
ATOM 1588 C CA . ILE A 1 199 ? -4.706 1.103 15.848 1.00 98.69 199 ILE A CA 1
ATOM 1589 C C . ILE A 1 199 ? -5.913 0.799 16.748 1.00 98.69 199 ILE A C 1
ATOM 1591 O O . ILE A 1 199 ? -7.016 1.281 16.491 1.00 98.69 199 ILE A O 1
ATOM 1595 N N . GLY A 1 200 ? -5.698 0.087 17.859 1.00 98.56 200 GLY A N 1
ATOM 1596 C CA . GLY A 1 200 ? -6.722 -0.164 18.871 1.00 98.56 200 GLY A CA 1
ATOM 1597 C C . GLY A 1 200 ? -7.298 1.124 19.466 1.00 98.56 200 GLY A C 1
ATOM 1598 O O . GLY A 1 200 ? -8.517 1.254 19.565 1.00 98.56 200 GLY A O 1
ATOM 1599 N N . LYS A 1 201 ? -6.457 2.118 19.794 1.00 98.50 201 LYS A N 1
ATOM 1600 C CA . LYS A 1 201 ? -6.924 3.441 20.255 1.00 98.50 201 LYS A CA 1
ATOM 1601 C C . LYS A 1 201 ? -7.776 4.151 19.200 1.00 98.50 201 LYS A C 1
ATOM 1603 O O . LYS A 1 201 ? -8.826 4.695 19.550 1.00 98.50 201 LYS A O 1
ATOM 1608 N N . CYS A 1 202 ? -7.368 4.100 17.930 1.00 98.62 202 CYS A N 1
ATOM 1609 C CA . CYS A 1 202 ? -8.129 4.680 16.819 1.00 98.62 202 CYS A CA 1
ATOM 1610 C C . CYS A 1 202 ? -9.522 4.037 16.713 1.00 98.62 202 CYS A C 1
ATOM 1612 O O . CYS A 1 202 ? -10.532 4.738 16.702 1.00 98.62 202 CYS A O 1
ATOM 1614 N N . LEU A 1 203 ? -9.598 2.702 16.737 1.00 98.56 203 LEU A N 1
ATOM 1615 C CA . LEU A 1 203 ? -10.867 1.967 16.690 1.00 98.56 203 LEU A CA 1
ATOM 1616 C C . LEU A 1 203 ? -11.769 2.272 17.890 1.00 98.56 203 LEU A C 1
ATOM 1618 O O . LEU A 1 203 ? -12.952 2.560 17.715 1.00 98.56 203 LEU A O 1
ATOM 1622 N N . ILE A 1 204 ? -11.219 2.274 19.109 1.00 98.44 204 ILE A N 1
ATOM 1623 C CA . ILE A 1 204 ? -11.976 2.602 20.328 1.00 98.44 204 ILE A CA 1
ATOM 1624 C C . ILE A 1 204 ? -12.606 3.992 20.214 1.00 98.44 204 ILE A C 1
ATOM 1626 O O . ILE A 1 204 ? -13.768 4.168 20.587 1.00 98.44 204 ILE A O 1
ATOM 1630 N N . LYS A 1 205 ? -11.864 4.979 19.697 1.00 97.75 205 LYS A N 1
ATOM 1631 C CA . LYS A 1 205 ? -12.383 6.333 19.475 1.00 97.75 205 LYS A CA 1
ATOM 1632 C C . LYS A 1 205 ? -13.594 6.313 18.535 1.00 97.75 205 LYS A C 1
ATOM 1634 O O . LYS A 1 205 ? -14.640 6.846 18.902 1.00 97.75 205 LYS A O 1
ATOM 1639 N N . ARG A 1 206 ? -13.485 5.640 17.384 1.00 97.38 206 ARG A N 1
ATOM 1640 C CA . ARG A 1 206 ? -14.559 5.535 16.380 1.00 97.38 206 ARG A CA 1
ATOM 1641 C C . ARG A 1 206 ? -15.796 4.812 16.906 1.00 97.38 206 ARG A C 1
ATOM 1643 O O . ARG A 1 206 ? -16.909 5.310 16.765 1.00 97.38 206 ARG A O 1
ATOM 1650 N N . TYR A 1 207 ? -15.624 3.680 17.587 1.00 98.12 207 TYR A N 1
ATOM 1651 C CA . TYR A 1 207 ? -16.759 2.954 18.161 1.00 98.12 207 TYR A CA 1
ATOM 1652 C C . TYR A 1 207 ? -17.459 3.739 19.274 1.00 98.12 207 TYR A C 1
ATOM 1654 O O . TYR A 1 207 ? -18.685 3.711 19.354 1.00 98.12 207 TYR A O 1
ATOM 1662 N N . LYS A 1 208 ? -16.716 4.494 20.096 1.00 97.38 208 LYS A N 1
ATOM 1663 C CA . LYS A 1 208 ? -17.318 5.397 21.090 1.00 97.38 208 LYS A CA 1
ATOM 1664 C C . LYS A 1 208 ? -18.132 6.514 20.436 1.00 97.38 208 LYS A C 1
ATOM 1666 O O . LYS A 1 208 ? -19.168 6.891 20.971 1.00 97.38 208 LYS A O 1
ATOM 1671 N N . GLU A 1 209 ? -17.680 7.056 19.307 1.00 96.62 209 GLU A N 1
ATOM 1672 C CA . GLU A 1 209 ? -18.438 8.056 18.541 1.00 96.62 209 GLU A CA 1
ATOM 1673 C C . GLU A 1 209 ? -19.741 7.466 17.980 1.00 96.62 209 GLU A C 1
ATOM 1675 O O . GLU A 1 209 ? -20.791 8.089 18.122 1.00 96.62 209 GLU A O 1
ATOM 1680 N N . LEU A 1 210 ? -19.710 6.233 17.460 1.00 96.38 210 LEU A N 1
ATOM 1681 C CA . LEU A 1 210 ? -20.913 5.514 17.019 1.00 96.38 210 LEU A CA 1
ATOM 1682 C C . LEU A 1 210 ? -21.904 5.268 18.169 1.00 96.38 210 LEU A C 1
ATOM 1684 O O . LEU A 1 210 ? -23.101 5.518 18.031 1.00 96.38 210 LEU A O 1
ATOM 1688 N N . GLN A 1 211 ? -21.413 4.847 19.335 1.00 96.81 211 GLN A N 1
ATOM 1689 C CA . GLN A 1 211 ? -22.260 4.640 20.513 1.00 96.81 211 GLN A CA 1
ATOM 1690 C C . GLN A 1 211 ? -22.942 5.931 20.982 1.00 96.81 211 GLN A C 1
ATOM 1692 O O . GLN A 1 211 ? -24.108 5.897 21.372 1.00 96.81 211 GLN A O 1
ATOM 1697 N N . LYS A 1 212 ? -22.258 7.082 20.903 1.00 97.19 212 LYS A N 1
ATOM 1698 C CA . LYS A 1 212 ? -22.833 8.388 21.277 1.00 97.19 212 LYS A CA 1
ATOM 1699 C C . LYS A 1 212 ? -24.031 8.791 20.416 1.00 97.19 212 LYS A C 1
ATOM 1701 O O . LYS A 1 212 ? -24.888 9.517 20.907 1.00 97.19 212 LYS A O 1
ATOM 1706 N N . VAL A 1 213 ? -24.103 8.325 19.169 1.00 97.25 213 VAL A N 1
ATOM 1707 C CA . VAL A 1 213 ? -25.235 8.584 18.260 1.00 97.25 213 VAL A CA 1
ATOM 1708 C C . VAL A 1 213 ? -26.282 7.461 18.277 1.00 97.25 213 VAL A C 1
ATOM 1710 O O . VAL A 1 213 ? -27.146 7.407 17.409 1.00 97.25 213 VAL A O 1
ATOM 1713 N N . GLY A 1 214 ? -26.220 6.563 19.268 1.00 97.31 214 GLY A N 1
ATOM 1714 C CA . GLY A 1 214 ? -27.204 5.497 19.475 1.00 97.31 214 GLY A CA 1
ATOM 1715 C C . GLY A 1 214 ? -26.934 4.205 18.701 1.00 97.31 214 GLY A C 1
ATOM 1716 O O . GLY A 1 214 ? -27.769 3.303 18.725 1.00 97.31 214 GLY A O 1
ATOM 1717 N N . TYR A 1 215 ? -25.783 4.071 18.033 1.00 97.50 215 TYR A N 1
ATOM 1718 C CA . TYR A 1 215 ? -25.434 2.838 17.329 1.00 97.50 215 TYR A CA 1
ATOM 1719 C C . TYR A 1 215 ? -24.856 1.789 18.292 1.00 97.50 215 TYR A C 1
ATOM 1721 O O . TYR A 1 215 ? -23.839 2.014 18.954 1.00 97.50 215 TYR A O 1
ATOM 1729 N N . PHE A 1 216 ? -25.475 0.608 18.347 1.00 96.19 216 PHE A N 1
ATOM 1730 C CA . PHE A 1 216 ? -24.966 -0.515 19.133 1.00 96.19 216 PHE A CA 1
ATOM 1731 C C . PHE A 1 216 ? -23.848 -1.249 18.382 1.00 96.19 216 PHE A C 1
ATOM 1733 O O . PHE A 1 216 ? -24.083 -1.885 17.357 1.00 96.19 216 PHE A O 1
ATOM 1740 N N . VAL A 1 217 ? -22.631 -1.191 18.926 1.00 96.56 217 VAL A N 1
ATOM 1741 C CA . VAL A 1 217 ? -21.466 -1.919 18.405 1.00 96.56 217 VAL A CA 1
ATOM 1742 C C . VAL A 1 217 ? -21.326 -3.250 19.146 1.00 96.56 217 VAL A C 1
ATOM 1744 O O . VAL A 1 217 ? -21.015 -3.280 20.337 1.00 96.56 217 VAL A O 1
ATOM 1747 N N . SER A 1 218 ? -21.531 -4.359 18.439 1.00 97.56 218 SER A N 1
ATOM 1748 C CA . SER A 1 218 ? -21.379 -5.712 18.984 1.00 97.56 218 SER A CA 1
ATOM 1749 C C . SER A 1 218 ? -19.921 -6.187 18.991 1.00 97.56 218 SER A C 1
ATOM 1751 O O . SER A 1 218 ? -19.099 -5.771 18.172 1.00 97.56 218 SER A O 1
ATOM 1753 N N . LYS A 1 219 ? -19.607 -7.152 19.865 1.00 98.00 219 LYS A N 1
ATOM 1754 C CA . LYS A 1 219 ? -18.291 -7.815 19.901 1.00 98.00 219 LYS A CA 1
ATOM 1755 C C . LYS A 1 219 ? -17.914 -8.447 18.553 1.00 98.00 219 LYS A C 1
ATOM 1757 O O . LYS A 1 219 ? -16.765 -8.329 18.140 1.00 98.00 219 LYS A O 1
ATOM 1762 N N . ASN A 1 220 ? -18.872 -9.065 17.860 1.00 98.31 220 ASN A N 1
ATOM 1763 C CA . ASN A 1 220 ? -18.628 -9.722 16.572 1.00 98.31 220 ASN A CA 1
ATOM 1764 C C . ASN A 1 220 ? -18.242 -8.713 15.482 1.00 98.31 220 ASN A C 1
ATOM 1766 O O . ASN A 1 220 ? -17.353 -8.992 14.683 1.00 98.31 220 ASN A O 1
ATOM 1770 N N . GLN A 1 221 ? -18.866 -7.529 15.469 1.00 97.69 221 GLN A N 1
ATOM 1771 C CA . GLN A 1 221 ? -18.482 -6.454 14.547 1.00 97.69 221 GLN A CA 1
ATOM 1772 C C . GLN A 1 221 ? -17.055 -5.978 14.823 1.00 97.69 221 GLN A C 1
ATOM 1774 O O . GLN A 1 221 ? -16.263 -5.896 13.893 1.00 97.69 221 GLN A O 1
ATOM 1779 N N . ILE A 1 222 ? -16.698 -5.764 16.094 1.00 98.31 222 ILE A N 1
ATOM 1780 C CA . ILE A 1 222 ? -15.332 -5.369 16.472 1.00 98.31 222 ILE A CA 1
ATOM 1781 C C . ILE A 1 222 ? -14.319 -6.425 16.018 1.00 98.31 222 ILE A C 1
ATOM 1783 O O . ILE A 1 222 ? -13.298 -6.085 15.431 1.00 98.31 222 ILE A O 1
ATOM 1787 N N . GLN A 1 223 ? -14.593 -7.710 16.264 1.00 98.50 223 GLN A N 1
ATOM 1788 C CA . GLN A 1 223 ? -13.698 -8.799 15.861 1.00 98.50 223 GLN A CA 1
ATOM 1789 C C . GLN A 1 223 ? -13.512 -8.860 14.343 1.00 98.50 223 GLN A C 1
ATOM 1791 O O . GLN A 1 223 ? -12.375 -8.948 13.882 1.00 98.50 223 GLN A O 1
ATOM 1796 N N . ARG A 1 224 ? -14.603 -8.755 13.576 1.00 98.38 224 ARG A N 1
ATOM 1797 C CA . ARG A 1 224 ? -14.561 -8.704 12.110 1.00 98.38 224 ARG A CA 1
ATOM 1798 C C . ARG A 1 224 ? -13.727 -7.522 11.618 1.00 98.38 224 ARG A C 1
ATOM 1800 O O . ARG A 1 224 ? -12.846 -7.703 10.790 1.00 98.38 224 ARG A O 1
ATOM 1807 N N . ASP A 1 225 ? -13.986 -6.322 12.124 1.00 98.56 225 ASP A N 1
ATOM 1808 C CA . ASP A 1 225 ? -13.321 -5.107 11.648 1.00 98.56 225 ASP A CA 1
ATOM 1809 C C . ASP A 1 225 ? -11.819 -5.116 11.987 1.00 98.56 225 ASP A C 1
ATOM 1811 O O . ASP A 1 225 ? -10.990 -4.731 11.163 1.00 98.56 225 ASP A O 1
ATOM 1815 N N . VAL A 1 226 ? -11.450 -5.623 13.170 1.00 98.50 226 VAL A N 1
ATOM 1816 C CA . VAL A 1 226 ? -10.046 -5.865 13.539 1.00 98.50 226 VAL A CA 1
ATOM 1817 C C . VAL A 1 226 ? -9.415 -6.887 12.591 1.00 98.50 226 VAL A C 1
ATOM 1819 O O . VAL A 1 226 ? -8.328 -6.636 12.077 1.00 98.50 226 VAL A O 1
ATOM 1822 N N . GLN A 1 227 ? -10.082 -8.010 12.315 1.00 98.50 227 GLN A N 1
ATOM 1823 C CA . GLN A 1 227 ? -9.570 -9.021 11.386 1.00 98.50 227 GLN A CA 1
ATOM 1824 C C . GLN A 1 227 ? -9.325 -8.437 9.990 1.00 98.50 227 GLN A C 1
ATOM 1826 O O . GLN A 1 227 ? -8.260 -8.662 9.418 1.00 98.50 227 GLN A O 1
ATOM 1831 N N . LEU A 1 228 ? -10.265 -7.641 9.476 1.00 98.62 228 LEU A N 1
ATOM 1832 C CA . LEU A 1 228 ? -10.139 -6.954 8.192 1.00 98.62 228 LEU A CA 1
ATOM 1833 C C . LEU A 1 228 ? -8.887 -6.060 8.155 1.00 98.62 228 LEU A C 1
ATOM 1835 O O . LEU A 1 228 ? -8.027 -6.225 7.288 1.00 98.62 228 LEU A O 1
ATOM 1839 N N . LEU A 1 229 ? -8.707 -5.192 9.154 1.00 98.62 229 LEU A N 1
ATOM 1840 C CA . LEU A 1 229 ? -7.574 -4.260 9.206 1.00 98.62 229 LEU A CA 1
ATOM 1841 C C . LEU A 1 229 ? -6.203 -4.937 9.374 1.00 98.62 229 LEU A C 1
ATOM 1843 O O . LEU A 1 229 ? -5.197 -4.386 8.916 1.00 98.62 229 LEU A O 1
ATOM 1847 N N . PHE A 1 230 ? -6.149 -6.103 10.024 1.00 98.31 230 PHE A N 1
ATOM 1848 C CA . PHE A 1 230 ? -4.909 -6.838 10.313 1.00 98.31 230 PHE A CA 1
ATOM 1849 C C . PHE A 1 230 ? -4.586 -7.970 9.327 1.00 98.31 230 PHE A C 1
ATOM 1851 O O . PHE A 1 230 ? -3.629 -8.707 9.555 1.00 98.31 230 PHE A O 1
ATOM 1858 N N . GLY A 1 231 ? -5.322 -8.091 8.223 1.00 96.31 231 GLY A N 1
ATOM 1859 C CA . GLY A 1 231 ? -4.994 -9.053 7.168 1.00 96.31 231 GLY A CA 1
ATOM 1860 C C . GLY A 1 231 ? -6.172 -9.416 6.277 1.00 96.31 231 GLY A C 1
ATOM 1861 O O . GLY A 1 231 ? -5.976 -9.588 5.082 1.00 96.31 231 GLY A O 1
ATOM 1862 N N . GLY A 1 232 ? -7.396 -9.428 6.80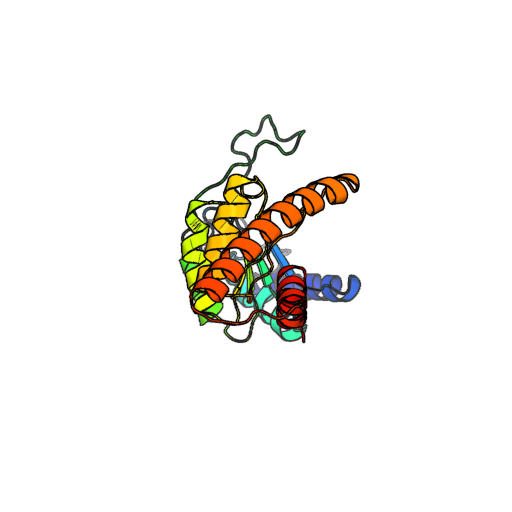7 1.00 98.44 232 GLY A N 1
ATOM 1863 C CA . GLY A 1 232 ? -8.579 -9.845 6.051 1.00 98.44 232 GLY A CA 1
ATOM 1864 C C . GLY A 1 232 ? -8.814 -9.006 4.793 1.00 98.44 232 GLY A C 1
ATOM 1865 O O . GLY A 1 232 ? -8.974 -9.562 3.715 1.00 98.44 232 GLY A O 1
ATOM 1866 N N . SER A 1 233 ? -8.709 -7.676 4.876 1.00 98.38 233 SER A N 1
ATOM 1867 C CA . SER A 1 233 ? -8.863 -6.810 3.697 1.00 98.38 233 SER A CA 1
ATOM 1868 C C . SER A 1 233 ? -7.726 -6.982 2.688 1.00 98.38 233 SER A C 1
ATOM 1870 O O . SER A 1 233 ? -7.918 -6.742 1.501 1.00 98.38 233 SER A O 1
ATOM 1872 N N . PHE A 1 234 ? -6.533 -7.391 3.142 1.00 98.31 234 PHE A N 1
ATOM 1873 C CA . PHE A 1 234 ? -5.452 -7.778 2.234 1.00 98.31 234 PHE A CA 1
ATOM 1874 C C . PHE A 1 234 ? -5.809 -9.090 1.538 1.00 98.31 234 PHE A C 1
ATOM 1876 O O . PHE A 1 234 ? -5.785 -9.141 0.320 1.00 98.31 234 PHE A O 1
ATOM 1883 N N . GLU A 1 235 ? -6.192 -10.126 2.279 1.00 97.94 235 GLU A N 1
ATOM 1884 C CA . GLU A 1 235 ? -6.560 -11.435 1.729 1.00 97.94 235 GLU A CA 1
ATOM 1885 C C . GLU A 1 235 ? -7.715 -11.334 0.722 1.00 97.94 235 GLU A C 1
ATOM 1887 O O . GLU A 1 235 ? -7.615 -11.879 -0.376 1.00 97.94 235 GLU A O 1
ATOM 1892 N N . GLU A 1 236 ? -8.759 -10.565 1.042 1.00 97.31 236 GLU A N 1
ATOM 1893 C CA . GLU A 1 236 ? -9.870 -10.270 0.129 1.00 97.31 236 GLU A CA 1
ATOM 1894 C C . GLU A 1 236 ? -9.385 -9.580 -1.152 1.00 97.31 236 GLU A C 1
ATOM 1896 O O . GLU A 1 236 ? -9.789 -9.948 -2.257 1.00 97.31 236 GLU A O 1
ATOM 1901 N N . PHE A 1 237 ? -8.479 -8.606 -1.027 1.00 97.62 237 PHE A N 1
ATOM 1902 C CA . PHE A 1 237 ? -7.898 -7.933 -2.184 1.00 97.62 237 PHE A CA 1
ATOM 1903 C C . PHE A 1 237 ? -7.017 -8.874 -3.014 1.00 97.62 237 PHE A C 1
ATOM 1905 O O . PHE A 1 237 ? -7.051 -8.825 -4.242 1.00 97.62 237 PHE A O 1
ATOM 1912 N N . MET A 1 238 ? -6.255 -9.757 -2.373 1.00 95.81 238 MET A N 1
ATOM 1913 C CA . MET A 1 238 ? -5.334 -10.692 -3.023 1.00 95.81 238 MET A CA 1
ATOM 1914 C C . MET A 1 238 ? -6.028 -11.911 -3.645 1.00 95.81 238 MET A C 1
ATOM 1916 O O . MET A 1 238 ? -5.403 -12.604 -4.447 1.00 95.81 238 MET A O 1
ATOM 1920 N N . ALA A 1 239 ? -7.292 -12.179 -3.300 1.00 93.75 239 ALA A N 1
ATOM 1921 C CA . ALA A 1 239 ? -8.045 -13.319 -3.813 1.00 93.75 239 ALA A CA 1
ATOM 1922 C C . ALA A 1 239 ? -8.060 -13.344 -5.354 1.00 93.75 239 ALA A C 1
ATOM 1924 O O . ALA A 1 239 ? -8.307 -12.317 -5.999 1.00 93.75 239 ALA A O 1
ATOM 1925 N N . LYS A 1 240 ? -7.745 -14.515 -5.919 1.00 79.12 240 LYS A N 1
ATOM 1926 C CA . LYS A 1 240 ? -7.654 -14.761 -7.363 1.00 79.12 240 LYS A CA 1
ATOM 1927 C C . LYS A 1 240 ? -9.028 -14.977 -7.983 1.00 79.12 240 LYS A C 1
ATOM 1929 O O . LYS A 1 240 ? -9.828 -15.717 -7.373 1.00 79.12 240 LYS A O 1
#